Protein AF-A0A9N9JH73-F1 (afdb_monomer_lite)

pLDDT: mean 72.78, std 16.23, range [42.53, 97.19]

Radius of gyration: 32.01 Å; chains: 1; bounding box: 74×49×89 Å

Secondary structure (DSSP, 8-state):
-HHHHHHHHHHHHHHHHHHH-HHHHHHHHHHHHHHHH-HHHHHHHHHHHHHHHHHHHHHHHS-TTTTHHHHHHHHHHHHHHHHHHHHHHHHHHHHHHHHHHHHHHHHHHHHHHHHHHHHHHTTTS---PPPTTTTTTTHHHH--TT-SS----THHHHHHHHHHHHHHHHHHHHHHHHHHHHHHHS-HHHHHHHHHHHHHHHHHHHHHHHHHHHHHHHHHHHHHHHTTTSS--

Sequence (233 aa):
MALAFFIALIVLLTEIMLWFGYSQIASMAYVVYLNIFQKEKLANQSKIRRSILTVRQELARTSPQDEFANWARLKRKLDKKMNELERTTASFGYLKTSFEIKFTTFLWVASNGVQIIVMFYYFSTPVFYLPPGWFSPITWIFSLPYAPSVTIVLQWCNVKVQMYSPIVVAWIKTMLQWCSANIRTHSPIIIARMKLQVQKIYAFILEVKKSSQSSAVSEQTKSSVVDTTSGAN

Organism: NCBI:txid1433469

Foldseek 3Di:
DVVVVVVVVLVVVLVVDVVCDLLNVLLVVVVVVCVPPVVVLVVVLVVLVVVLVVLVVVLVVDDCPPPVVVNVVSVVVNVVSVVVNVVSVVVVVVVSVVSSVVSSVVSVCVSVVVVVVVCVVCVPPQPDADDPDPQVPCQVVQDDPDDDHRRNPVVVSCCVVVVCVVVVVVVVVVVVVVVVVVVVVPDPPVVVVVVVVVVVVVVVVVVVVVVVVVVVVVVVVVVVVVVVVVPDD

Structure (mmCIF, N/CA/C/O backbone):
data_AF-A0A9N9JH73-F1
#
_entry.id   AF-A0A9N9JH73-F1
#
loop_
_atom_site.group_PDB
_atom_site.id
_atom_site.type_symbol
_atom_site.label_atom_id
_atom_site.label_alt_id
_atom_site.label_comp_id
_atom_site.label_asym_id
_atom_site.label_entity_id
_atom_site.label_seq_id
_atom_site.pdbx_PDB_ins_code
_atom_site.Cartn_x
_atom_site.Cartn_y
_atom_site.Cartn_z
_atom_site.occupancy
_atom_site.B_iso_or_equiv
_atom_site.auth_seq_id
_atom_site.auth_comp_id
_atom_site.auth_asym_id
_atom_site.auth_atom_id
_atom_site.pdbx_PDB_model_num
ATOM 1 N N . MET A 1 1 ? 15.624 -13.774 -37.671 1.00 61.09 1 MET A N 1
ATOM 2 C CA . MET A 1 1 ? 14.214 -13.333 -37.554 1.00 61.09 1 MET A CA 1
ATOM 3 C C . MET A 1 1 ? 13.619 -13.587 -36.166 1.00 61.09 1 MET A C 1
ATOM 5 O O . MET A 1 1 ? 13.157 -12.630 -35.563 1.00 61.09 1 MET A O 1
ATOM 9 N N . ALA A 1 2 ? 13.697 -14.800 -35.598 1.00 75.69 2 ALA A N 1
ATOM 10 C CA . ALA A 1 2 ? 13.139 -15.099 -34.264 1.00 75.69 2 ALA A CA 1
ATOM 11 C C . ALA A 1 2 ? 13.740 -14.269 -33.101 1.00 75.69 2 ALA A C 1
ATOM 13 O O . ALA A 1 2 ? 13.009 -13.812 -32.228 1.00 75.69 2 ALA A O 1
ATOM 14 N N . LEU A 1 3 ? 15.054 -14.008 -33.121 1.00 71.94 3 LEU A N 1
ATOM 15 C CA . LEU A 1 3 ? 15.749 -13.241 -32.075 1.00 71.94 3 LEU A CA 1
ATOM 16 C C . LEU A 1 3 ? 15.297 -11.770 -32.020 1.00 71.94 3 LEU A C 1
ATOM 18 O O . LEU A 1 3 ? 15.037 -11.242 -30.943 1.00 71.94 3 LEU A O 1
ATOM 22 N N . ALA A 1 4 ? 15.136 -11.124 -33.178 1.00 71.88 4 ALA A N 1
ATOM 23 C CA . ALA A 1 4 ? 14.656 -9.743 -33.254 1.00 71.88 4 ALA A CA 1
ATOM 24 C C . ALA A 1 4 ? 13.207 -9.615 -32.756 1.00 71.88 4 ALA A C 1
ATOM 26 O O . ALA A 1 4 ? 12.892 -8.677 -32.030 1.00 71.88 4 ALA A O 1
ATOM 27 N N . PHE A 1 5 ? 12.348 -10.588 -33.082 1.00 77.56 5 PHE A N 1
ATOM 28 C CA . PHE A 1 5 ? 10.977 -10.638 -32.570 1.00 77.56 5 PHE A CA 1
ATOM 29 C C . PHE A 1 5 ? 10.943 -10.802 -31.045 1.00 77.56 5 PHE A C 1
ATOM 31 O O . PHE A 1 5 ? 10.180 -10.119 -30.372 1.00 77.56 5 PHE A O 1
ATOM 38 N N . PHE A 1 6 ? 11.812 -11.649 -30.486 1.00 76.12 6 PHE A N 1
ATOM 39 C CA . PHE A 1 6 ? 11.911 -11.854 -29.040 1.00 76.12 6 PHE A CA 1
ATOM 40 C C . PHE A 1 6 ? 12.362 -10.587 -28.297 1.00 76.12 6 PHE A C 1
ATOM 42 O O . PHE A 1 6 ? 11.756 -10.205 -27.297 1.00 76.12 6 PHE A O 1
ATOM 49 N N . ILE A 1 7 ? 13.373 -9.886 -28.820 1.00 75.12 7 ILE A N 1
ATOM 50 C CA . ILE A 1 7 ? 13.822 -8.601 -28.263 1.00 75.12 7 ILE A CA 1
ATOM 51 C C . ILE A 1 7 ? 12.713 -7.548 -28.381 1.00 75.12 7 ILE A C 1
ATOM 53 O O . ILE A 1 7 ? 12.437 -6.847 -27.410 1.00 75.12 7 ILE A O 1
ATOM 57 N N . ALA A 1 8 ? 12.038 -7.461 -29.530 1.00 71.75 8 ALA A N 1
ATOM 58 C CA . ALA A 1 8 ? 10.930 -6.531 -29.731 1.00 71.75 8 ALA A CA 1
ATOM 59 C C . ALA A 1 8 ? 9.763 -6.802 -28.766 1.00 71.75 8 ALA A C 1
ATOM 61 O O . ALA A 1 8 ? 9.217 -5.861 -28.196 1.00 71.75 8 ALA A O 1
ATOM 62 N N . LEU A 1 9 ? 9.424 -8.073 -28.523 1.00 79.12 9 LEU A N 1
ATOM 63 C CA . LEU A 1 9 ? 8.393 -8.484 -27.567 1.00 79.12 9 LEU A CA 1
ATOM 64 C C . LEU A 1 9 ? 8.750 -8.054 -26.136 1.00 79.12 9 LEU A C 1
ATOM 66 O O . LEU A 1 9 ? 7.913 -7.493 -25.431 1.00 79.12 9 LEU A O 1
ATOM 70 N N . ILE A 1 10 ? 9.999 -8.278 -25.719 1.00 74.69 10 ILE A N 1
ATOM 71 C CA . ILE A 1 10 ? 10.498 -7.867 -24.402 1.00 74.69 10 ILE A CA 1
ATOM 72 C C . ILE A 1 10 ? 10.444 -6.345 -24.246 1.00 74.69 10 ILE A C 1
ATOM 74 O O . ILE A 1 10 ? 9.946 -5.846 -23.237 1.00 74.69 10 ILE A O 1
ATOM 78 N N . VAL A 1 11 ? 10.922 -5.599 -25.245 1.00 77.56 11 VAL A N 1
ATOM 79 C CA . VAL A 1 11 ? 10.906 -4.131 -25.212 1.00 77.56 11 VAL A CA 1
ATOM 80 C C . VAL A 1 11 ? 9.469 -3.618 -25.141 1.00 77.56 11 VAL A C 1
ATOM 82 O O . VAL A 1 11 ? 9.169 -2.775 -24.297 1.00 77.56 11 VAL A O 1
ATOM 85 N N . LEU A 1 12 ? 8.560 -4.184 -25.934 1.00 76.06 12 LEU A N 1
ATOM 86 C CA . LEU A 1 12 ? 7.139 -3.842 -25.924 1.00 76.06 12 LEU A CA 1
ATOM 87 C C . LEU A 1 12 ? 6.497 -4.105 -24.551 1.00 76.06 12 LEU A C 1
ATOM 89 O O . LEU A 1 12 ? 5.789 -3.242 -24.037 1.00 76.06 12 LEU A O 1
ATOM 93 N N . LEU A 1 13 ? 6.802 -5.236 -23.908 1.00 75.69 13 LEU A N 1
ATOM 94 C CA . LEU A 1 13 ? 6.349 -5.540 -22.543 1.00 75.69 13 LEU A CA 1
ATOM 95 C C . LEU A 1 13 ? 6.859 -4.513 -21.520 1.00 75.69 13 LEU A C 1
ATOM 97 O O . LEU A 1 13 ? 6.096 -4.073 -20.658 1.00 75.69 13 LEU A O 1
ATOM 101 N N . THR A 1 14 ? 8.125 -4.095 -21.621 1.00 74.12 14 THR A N 1
ATOM 102 C CA . THR A 1 14 ? 8.679 -3.076 -20.712 1.00 74.12 14 THR A CA 1
ATOM 103 C C . THR A 1 14 ? 8.063 -1.692 -20.928 1.00 74.12 14 THR A C 1
ATOM 105 O O . THR A 1 14 ? 7.760 -1.013 -19.949 1.00 74.12 14 THR A O 1
ATOM 108 N N . GLU A 1 15 ? 7.807 -1.285 -22.177 1.00 76.94 15 GLU A N 1
ATOM 109 C CA . GLU A 1 15 ? 7.150 -0.008 -22.500 1.00 76.94 15 GLU A CA 1
ATOM 110 C C . GLU A 1 15 ? 5.690 0.021 -22.031 1.00 76.94 15 GLU A C 1
ATOM 112 O O . GLU A 1 15 ? 5.239 1.032 -21.496 1.00 76.94 15 GLU A O 1
ATOM 117 N N . ILE A 1 16 ? 4.965 -1.099 -22.137 1.00 74.19 16 ILE A N 1
ATOM 118 C CA . ILE A 1 16 ? 3.603 -1.213 -21.591 1.00 74.19 16 ILE A CA 1
ATOM 119 C C . ILE A 1 16 ? 3.609 -1.019 -20.067 1.00 74.19 16 ILE A C 1
ATOM 121 O O . ILE A 1 16 ? 2.765 -0.295 -19.538 1.00 74.19 16 ILE A O 1
ATOM 125 N N . MET A 1 17 ? 4.573 -1.614 -19.356 1.00 74.56 17 MET A N 1
ATOM 126 C CA . MET A 1 17 ? 4.711 -1.444 -17.901 1.00 74.56 17 MET A CA 1
ATOM 127 C C . MET A 1 17 ? 5.037 0.005 -17.509 1.00 74.56 17 MET A C 1
ATOM 129 O O . MET A 1 17 ? 4.510 0.512 -16.517 1.00 74.56 17 MET A O 1
ATOM 133 N N . LEU A 1 18 ? 5.875 0.683 -18.298 1.00 71.88 18 LEU A N 1
ATOM 134 C CA . LEU A 1 18 ? 6.213 2.098 -18.116 1.00 71.88 18 LEU A CA 1
ATOM 135 C C . LEU A 1 18 ? 5.007 3.014 -18.372 1.00 71.88 18 LEU A C 1
ATOM 137 O O . LEU A 1 18 ? 4.798 3.959 -17.614 1.00 71.88 18 LEU A O 1
ATOM 141 N N . TRP A 1 19 ? 4.196 2.714 -19.391 1.00 72.94 19 TRP A N 1
ATOM 142 C CA . TRP A 1 19 ? 3.003 3.489 -19.742 1.00 72.94 19 TRP A CA 1
ATOM 143 C C . TRP A 1 19 ? 1.913 3.420 -18.666 1.00 72.94 19 TRP A C 1
ATOM 145 O O . TRP A 1 19 ? 1.289 4.429 -18.345 1.00 72.94 19 TRP A O 1
ATOM 155 N N . PHE A 1 20 ? 1.712 2.244 -18.067 1.00 71.69 20 PHE A N 1
ATOM 156 C CA . PHE A 1 20 ? 0.681 2.030 -17.046 1.00 71.69 20 PHE A CA 1
ATOM 157 C C . PHE A 1 20 ? 1.049 2.617 -15.667 1.00 71.69 20 PHE A C 1
ATOM 159 O O . PHE A 1 20 ? 0.165 2.913 -14.862 1.00 71.69 20 PHE A O 1
ATOM 166 N N . GLY A 1 21 ? 2.346 2.807 -15.398 1.00 74.56 21 GLY A N 1
ATOM 167 C CA . GLY A 1 21 ? 2.873 3.398 -14.167 1.00 74.56 21 GLY A CA 1
ATOM 168 C C . GLY A 1 21 ? 2.841 2.446 -12.965 1.00 74.56 21 GLY A C 1
ATOM 169 O O . GLY A 1 21 ? 1.779 2.053 -12.486 1.00 74.56 21 GLY A O 1
ATOM 170 N N . TYR A 1 22 ? 4.015 2.125 -12.408 1.00 74.31 22 TYR A N 1
ATOM 171 C CA . TYR A 1 22 ? 4.202 1.083 -11.381 1.00 74.31 22 TYR A CA 1
ATOM 172 C C . TYR A 1 22 ? 3.226 1.144 -10.190 1.00 74.31 22 TYR A C 1
ATOM 174 O O . TYR A 1 22 ? 2.761 0.108 -9.715 1.00 74.31 22 TYR A O 1
ATOM 182 N N . SER A 1 23 ? 2.869 2.350 -9.742 1.00 74.31 23 SER A N 1
ATOM 183 C CA . SER A 1 23 ? 1.950 2.564 -8.618 1.00 74.31 23 SER A CA 1
ATOM 184 C C . SER A 1 23 ? 0.533 2.040 -8.891 1.00 74.31 23 SER A C 1
ATOM 186 O O . SER A 1 23 ? -0.087 1.464 -7.995 1.00 74.31 23 SER A O 1
ATOM 188 N N . GLN A 1 24 ? 0.031 2.163 -10.125 1.00 79.31 24 GLN A N 1
ATOM 189 C CA . GLN A 1 24 ? -1.325 1.723 -10.457 1.00 79.31 24 GLN A CA 1
ATOM 190 C C . GLN A 1 24 ? -1.415 0.198 -10.504 1.00 79.31 24 GLN A C 1
ATOM 192 O O . GLN A 1 24 ? -2.304 -0.371 -9.867 1.00 79.31 24 GLN A O 1
ATOM 197 N N . ILE A 1 25 ? -0.443 -0.475 -11.140 1.00 81.81 25 ILE A N 1
ATOM 198 C CA . ILE A 1 25 ? -0.381 -1.946 -11.138 1.00 81.81 25 ILE A CA 1
ATOM 199 C C . ILE A 1 25 ? -0.246 -2.473 -9.705 1.00 81.81 25 ILE A C 1
ATOM 201 O O . ILE A 1 25 ? -0.933 -3.423 -9.338 1.00 81.81 25 ILE A O 1
ATOM 205 N N . ALA A 1 26 ? 0.587 -1.845 -8.871 1.00 82.81 26 ALA A N 1
ATOM 206 C CA . ALA A 1 26 ? 0.769 -2.261 -7.483 1.00 82.81 26 ALA A CA 1
ATOM 207 C C . ALA A 1 26 ? -0.529 -2.159 -6.665 1.00 82.81 26 ALA A C 1
ATOM 209 O O . ALA A 1 26 ? -0.867 -3.079 -5.914 1.00 82.81 26 ALA A O 1
ATOM 210 N N . SER A 1 27 ? -1.297 -1.082 -6.858 1.00 82.19 27 SER A N 1
ATOM 211 C CA . SER A 1 27 ? -2.574 -0.884 -6.169 1.00 82.19 27 SER A CA 1
ATOM 212 C C . SER A 1 27 ? -3.639 -1.909 -6.590 1.00 82.19 27 SER A C 1
ATOM 214 O O . SER A 1 27 ? -4.359 -2.437 -5.739 1.00 82.19 27 SER A O 1
ATOM 216 N N . MET A 1 28 ? -3.697 -2.261 -7.880 1.00 84.75 28 MET A N 1
ATOM 217 C CA . MET A 1 28 ? -4.603 -3.289 -8.404 1.00 84.75 28 MET A CA 1
ATOM 218 C C . MET A 1 28 ? -4.185 -4.690 -7.950 1.00 84.75 28 MET A C 1
ATOM 220 O O . MET A 1 28 ? -5.020 -5.475 -7.496 1.00 84.75 28 MET A O 1
ATOM 224 N N . ALA A 1 29 ? -2.885 -4.988 -7.995 1.00 84.81 29 ALA A N 1
ATOM 225 C CA . ALA A 1 29 ? -2.325 -6.244 -7.508 1.00 84.81 29 ALA A CA 1
ATOM 226 C C . ALA A 1 29 ? -2.615 -6.447 -6.016 1.00 84.81 29 ALA A C 1
ATOM 228 O O . ALA A 1 29 ? -2.924 -7.561 -5.596 1.00 84.81 29 ALA A O 1
ATOM 229 N N . TYR A 1 30 ? -2.604 -5.375 -5.219 1.00 86.69 30 TYR A N 1
ATOM 230 C CA . TYR A 1 30 ? -2.971 -5.441 -3.808 1.00 86.69 30 TYR A CA 1
ATOM 231 C C . TYR A 1 30 ? -4.439 -5.838 -3.596 1.00 86.69 30 TYR A C 1
ATOM 233 O O . TYR A 1 30 ? -4.738 -6.644 -2.715 1.00 86.69 30 TYR A O 1
ATOM 241 N N . VAL A 1 31 ? -5.366 -5.330 -4.417 1.00 85.06 31 VAL A N 1
ATOM 242 C CA . VAL A 1 31 ? -6.786 -5.725 -4.353 1.00 85.06 31 VAL A CA 1
ATOM 243 C C . VAL A 1 31 ? -6.945 -7.211 -4.668 1.00 85.06 31 VAL A C 1
ATOM 245 O O . VAL A 1 31 ? -7.671 -7.915 -3.965 1.00 85.06 31 VAL A O 1
ATOM 248 N N . VAL A 1 32 ? -6.240 -7.713 -5.681 1.00 85.50 32 VAL A N 1
ATOM 249 C CA . VAL A 1 32 ? -6.241 -9.144 -6.021 1.00 85.50 32 VAL A CA 1
ATOM 250 C C . VAL A 1 32 ? -5.633 -9.972 -4.884 1.00 85.50 32 VAL A C 1
ATOM 252 O O . VAL A 1 32 ? -6.227 -10.960 -4.455 1.00 85.50 32 VAL A O 1
ATOM 255 N N . TYR A 1 33 ? -4.508 -9.529 -4.318 1.00 87.56 33 TYR A N 1
ATOM 256 C CA . TYR A 1 33 ? -3.852 -10.177 -3.182 1.00 87.56 33 TYR A CA 1
ATOM 257 C C . TYR A 1 33 ? -4.769 -10.273 -1.955 1.00 87.56 33 TYR A C 1
ATOM 259 O O . TYR A 1 33 ? -4.900 -11.344 -1.357 1.00 87.56 33 TYR A O 1
ATOM 267 N N . LEU A 1 34 ? -5.462 -9.184 -1.604 1.00 85.00 34 LEU A N 1
ATOM 268 C CA . LEU A 1 34 ? -6.421 -9.175 -0.500 1.00 85.00 34 LEU A CA 1
ATOM 269 C C . LEU A 1 34 ? -7.581 -10.140 -0.739 1.00 85.00 34 LEU A C 1
ATOM 271 O O . LEU A 1 34 ? -7.982 -10.856 0.181 1.00 85.00 34 LEU A O 1
ATOM 275 N N . ASN A 1 35 ? -8.096 -10.174 -1.969 1.00 81.62 35 ASN A N 1
ATOM 276 C CA . ASN A 1 35 ? -9.188 -11.062 -2.339 1.00 81.62 35 ASN A CA 1
ATOM 277 C C . ASN A 1 35 ? -8.783 -12.532 -2.318 1.00 81.62 35 ASN A C 1
ATOM 279 O O . ASN A 1 35 ? -9.635 -13.358 -2.039 1.00 81.62 35 ASN A O 1
ATOM 283 N N . ILE A 1 36 ? -7.530 -12.888 -2.592 1.00 83.50 36 ILE A N 1
ATOM 284 C CA . ILE A 1 36 ? -7.107 -14.294 -2.604 1.00 83.50 36 ILE A CA 1
ATOM 285 C C . ILE A 1 36 ? -6.697 -14.750 -1.201 1.00 83.50 36 ILE A C 1
ATOM 287 O O . ILE A 1 36 ? -7.200 -15.759 -0.714 1.00 83.50 36 ILE A O 1
ATOM 291 N N . PHE A 1 37 ? -5.830 -13.990 -0.527 1.00 80.81 37 PHE A N 1
ATOM 292 C CA . PHE A 1 37 ? -5.148 -14.454 0.685 1.00 80.81 37 PHE A CA 1
ATOM 293 C C . PHE A 1 37 ? -5.721 -13.901 1.992 1.00 80.81 37 PHE A C 1
ATOM 295 O O . PHE A 1 37 ? -5.555 -14.522 3.036 1.00 80.81 37 PHE A O 1
ATOM 302 N N . GLN A 1 38 ? -6.372 -12.733 1.982 1.00 83.44 38 GLN A N 1
ATOM 303 C CA . GLN A 1 38 ? -6.764 -12.020 3.211 1.00 83.44 38 GLN A CA 1
ATOM 304 C C . GLN A 1 38 ? -8.287 -11.872 3.365 1.00 83.44 38 GLN A C 1
ATOM 306 O O . GLN A 1 38 ? -8.760 -10.987 4.085 1.00 83.44 38 GLN A O 1
ATOM 311 N N . LYS A 1 39 ? -9.066 -12.775 2.745 1.00 83.19 39 LYS A N 1
ATOM 312 C CA . LYS A 1 39 ? -10.540 -12.801 2.840 1.00 83.19 39 LYS A CA 1
ATOM 313 C C . LYS A 1 39 ? -11.035 -12.777 4.287 1.00 83.19 39 LYS A C 1
ATOM 315 O O . LYS A 1 39 ? -11.997 -12.080 4.599 1.00 83.19 39 LYS A O 1
ATOM 320 N N . GLU A 1 40 ? -10.361 -13.503 5.176 1.00 83.19 40 GLU A N 1
ATOM 321 C CA . GLU A 1 40 ? -10.737 -13.595 6.588 1.00 83.19 40 GLU A CA 1
ATOM 322 C C . GLU A 1 40 ? -10.634 -12.238 7.303 1.00 83.19 40 GLU A C 1
ATOM 324 O O . GLU A 1 40 ? -11.563 -11.827 8.000 1.00 83.19 40 GLU A O 1
ATOM 329 N N . LYS A 1 41 ? -9.555 -11.479 7.069 1.00 82.19 41 LYS A N 1
ATOM 330 C CA . LYS A 1 41 ? -9.383 -10.156 7.684 1.00 82.19 41 LYS A CA 1
ATOM 331 C C . LYS A 1 41 ? -10.406 -9.143 7.166 1.00 82.19 41 LYS A C 1
ATOM 333 O O . LYS A 1 41 ? -10.918 -8.347 7.954 1.00 82.19 41 LYS A O 1
ATOM 338 N N . LEU A 1 42 ? -10.755 -9.197 5.875 1.00 84.19 42 LEU A N 1
ATOM 339 C CA . LEU A 1 42 ? -11.844 -8.388 5.306 1.00 84.19 42 LEU A CA 1
ATOM 340 C C . LEU A 1 42 ? -13.198 -8.761 5.929 1.00 84.19 42 LEU A C 1
ATOM 342 O O . LEU A 1 42 ? -13.977 -7.883 6.313 1.00 84.19 42 LEU A O 1
ATOM 346 N N . ALA A 1 43 ? -13.465 -10.060 6.092 1.00 87.38 43 ALA A N 1
ATOM 347 C CA . ALA A 1 43 ? -14.672 -10.537 6.755 1.00 87.38 43 ALA A CA 1
ATOM 348 C C . ALA A 1 43 ? -14.734 -10.040 8.207 1.00 87.38 43 ALA A C 1
ATOM 350 O O . ALA A 1 43 ? -15.769 -9.526 8.630 1.00 87.38 43 ALA A O 1
ATOM 351 N N . ASN A 1 44 ? -13.627 -10.096 8.948 1.00 88.00 44 ASN A N 1
ATOM 352 C CA . ASN A 1 44 ? -13.545 -9.612 10.325 1.00 88.00 44 ASN A CA 1
ATOM 353 C C . ASN A 1 44 ? -13.764 -8.090 10.419 1.00 88.00 44 ASN A C 1
ATOM 355 O O . ASN A 1 44 ? -14.539 -7.642 11.264 1.00 88.00 44 ASN A O 1
ATOM 359 N N . GLN A 1 45 ? -13.219 -7.294 9.491 1.00 89.25 45 GLN A N 1
ATOM 360 C CA . GLN A 1 45 ? -13.504 -5.855 9.414 1.00 89.25 45 GLN A CA 1
ATOM 361 C C . GLN A 1 45 ? -15.001 -5.579 9.183 1.00 89.25 45 GLN A C 1
ATOM 363 O O . GLN A 1 45 ? -15.587 -4.708 9.832 1.00 89.25 45 GLN A O 1
ATOM 368 N N . SER A 1 46 ? -15.644 -6.342 8.292 1.00 90.25 46 SER A N 1
ATOM 369 C CA . SER A 1 46 ? -17.085 -6.217 8.042 1.00 90.25 46 SER A CA 1
ATOM 370 C C . SER A 1 46 ? -17.924 -6.605 9.268 1.00 90.25 46 SER A C 1
ATOM 372 O O . SER A 1 46 ? -18.893 -5.916 9.590 1.00 90.25 46 SER A O 1
ATOM 374 N N . LYS A 1 47 ? -17.516 -7.646 10.012 1.00 94.25 47 LYS A N 1
ATOM 375 C CA . LYS A 1 47 ? -18.152 -8.066 11.271 1.00 94.25 47 LYS A CA 1
ATOM 376 C C . LYS A 1 47 ? -18.043 -6.977 12.340 1.00 94.25 47 LYS A C 1
ATOM 378 O O . LYS A 1 47 ? -19.050 -6.650 12.963 1.00 94.25 47 LYS A O 1
ATOM 383 N N . ILE A 1 48 ? -16.866 -6.365 12.510 1.00 93.12 48 ILE A N 1
ATOM 384 C CA . ILE A 1 48 ? -16.658 -5.266 13.469 1.00 93.12 48 ILE A CA 1
ATOM 385 C C . ILE A 1 48 ? -17.556 -4.075 13.116 1.00 93.12 48 ILE A C 1
ATOM 387 O O . ILE A 1 48 ? -18.278 -3.582 13.983 1.00 93.12 48 ILE A O 1
ATOM 391 N N . ARG A 1 49 ? -17.608 -3.669 11.839 1.00 94.44 49 ARG A N 1
ATOM 392 C CA . ARG A 1 49 ? -18.498 -2.591 11.368 1.00 94.44 49 ARG A CA 1
ATOM 393 C C . ARG A 1 49 ? -19.973 -2.887 11.642 1.00 94.44 49 ARG A C 1
ATOM 395 O O . ARG A 1 49 ? -20.682 -2.011 12.126 1.00 94.44 49 ARG A O 1
ATOM 402 N N . ARG A 1 50 ? -20.429 -4.120 11.399 1.00 96.38 50 ARG A N 1
ATOM 403 C CA . ARG A 1 50 ? -21.801 -4.537 11.741 1.00 96.38 50 ARG A CA 1
ATOM 404 C C . ARG A 1 50 ? -22.050 -4.449 13.245 1.00 96.38 50 ARG A C 1
ATOM 406 O O . ARG A 1 50 ? -23.038 -3.851 13.645 1.00 96.38 50 ARG A O 1
ATOM 413 N N . SER A 1 51 ? -21.128 -4.948 14.070 1.00 94.31 51 SER A N 1
ATOM 414 C CA . SER A 1 51 ? -21.260 -4.890 15.535 1.00 94.31 51 SER A CA 1
ATOM 415 C C . SER A 1 51 ? -21.285 -3.460 16.092 1.00 94.31 51 SER A C 1
ATOM 417 O O . SER A 1 51 ? -21.940 -3.183 17.089 1.00 94.31 51 SER A O 1
ATOM 419 N N . ILE A 1 52 ? -20.601 -2.525 15.432 1.00 96.81 52 ILE A N 1
ATOM 420 C CA . ILE A 1 52 ? -20.657 -1.099 15.760 1.00 96.81 52 ILE A CA 1
ATOM 421 C C . ILE A 1 52 ? -22.052 -0.535 15.489 1.00 96.81 52 ILE A C 1
ATOM 423 O O . ILE A 1 52 ? -22.586 0.203 16.316 1.00 96.81 52 ILE A O 1
ATOM 427 N N . LEU A 1 53 ? -22.634 -0.866 14.333 1.00 96.94 53 LEU A N 1
ATOM 428 C CA . LEU A 1 53 ? -23.966 -0.396 13.957 1.00 96.94 53 LEU A CA 1
ATOM 429 C C . LEU A 1 53 ? -25.028 -0.943 14.912 1.00 96.94 53 LEU A C 1
ATOM 431 O O . LEU A 1 53 ? -25.875 -0.173 15.354 1.00 96.94 53 LEU A O 1
ATOM 435 N N . THR A 1 54 ? -24.937 -2.220 15.298 1.00 97.00 54 THR A N 1
ATOM 436 C CA . THR A 1 54 ? -25.872 -2.813 16.267 1.00 97.00 54 THR A CA 1
ATOM 437 C C . THR A 1 54 ? -25.759 -2.143 17.636 1.00 97.00 54 THR A C 1
ATOM 439 O O . THR A 1 54 ? -26.767 -1.714 18.184 1.00 97.00 54 THR A O 1
ATOM 442 N N . VAL A 1 55 ? -24.542 -1.943 18.163 1.00 96.62 55 VAL A N 1
ATOM 443 C CA . VAL A 1 55 ? -24.350 -1.278 19.468 1.00 96.62 55 VAL A CA 1
ATOM 444 C C . VAL A 1 55 ? -24.792 0.190 19.427 1.00 96.62 55 VAL A C 1
ATOM 446 O O . VAL A 1 55 ? -25.351 0.684 20.402 1.00 96.62 55 VAL A O 1
ATOM 449 N N . ARG A 1 56 ? -24.600 0.902 18.306 1.00 96.12 56 ARG A N 1
ATOM 450 C CA . ARG A 1 56 ? -25.137 2.266 18.144 1.00 96.12 56 ARG A CA 1
ATOM 451 C C . ARG A 1 56 ? -26.660 2.296 18.151 1.00 96.12 56 ARG A C 1
ATOM 453 O O . ARG A 1 56 ? -27.231 3.202 18.748 1.00 96.12 56 ARG A O 1
ATOM 460 N N . GLN A 1 57 ? -27.304 1.328 17.504 1.00 97.12 57 GLN A N 1
ATOM 461 C CA . GLN A 1 57 ? -28.761 1.208 17.509 1.00 97.12 57 GLN A CA 1
ATOM 462 C C . GLN A 1 57 ? -29.295 0.899 18.911 1.00 97.12 57 GLN A C 1
ATOM 464 O O . GLN A 1 57 ? -30.266 1.517 19.336 1.00 97.12 57 GLN A O 1
ATOM 469 N N . GLU A 1 58 ? -28.652 -0.007 19.650 1.00 94.38 58 GLU A N 1
ATOM 470 C CA . GLU A 1 58 ? -29.018 -0.312 21.040 1.00 94.38 58 GLU A CA 1
ATOM 471 C C . GLU A 1 58 ? -28.839 0.911 21.957 1.00 94.38 58 GLU A C 1
ATOM 473 O O . GLU A 1 58 ? -29.724 1.226 22.752 1.00 94.38 58 GLU A O 1
ATOM 478 N N . LEU A 1 59 ? -27.741 1.660 21.795 1.00 95.31 59 LEU A N 1
ATOM 479 C CA . LEU A 1 59 ? -27.487 2.878 22.568 1.00 95.31 59 LEU A CA 1
ATOM 480 C C . LEU A 1 59 ? -28.537 3.963 22.289 1.00 95.31 59 LEU A C 1
ATOM 482 O O . LEU A 1 59 ? -28.959 4.644 23.214 1.00 95.31 59 LEU A O 1
ATOM 486 N N . ALA A 1 60 ? -28.976 4.103 21.034 1.00 94.12 60 ALA A N 1
ATOM 487 C CA . ALA A 1 60 ? -30.009 5.064 20.646 1.00 94.12 60 ALA A CA 1
ATOM 488 C C . ALA A 1 60 ? -31.409 4.703 21.175 1.00 94.12 60 ALA A C 1
ATOM 490 O O . ALA A 1 60 ? -32.250 5.585 21.313 1.00 94.12 60 ALA A O 1
ATOM 491 N N . ARG A 1 61 ? -31.664 3.421 21.466 1.00 93.38 61 ARG A N 1
ATOM 492 C CA . ARG A 1 61 ? -32.920 2.948 22.072 1.00 93.38 61 ARG A CA 1
ATOM 493 C C . ARG A 1 61 ? -32.958 3.109 23.594 1.00 93.38 61 ARG A C 1
ATOM 495 O O . ARG A 1 61 ? -34.037 3.051 24.167 1.00 93.38 61 ARG A O 1
ATOM 502 N N . THR A 1 62 ? -31.805 3.281 24.240 1.00 92.44 62 THR A N 1
ATOM 503 C CA . THR A 1 62 ? -31.685 3.331 25.705 1.00 92.44 62 THR A CA 1
ATOM 504 C C . THR A 1 62 ? -31.782 4.778 26.203 1.00 92.44 62 THR A C 1
ATOM 506 O O . THR A 1 62 ? -30.999 5.622 25.762 1.00 92.44 62 THR A O 1
ATOM 509 N N . SER A 1 63 ? -32.690 5.069 27.147 1.00 90.44 63 SER A N 1
ATOM 510 C CA . SER A 1 63 ? -32.766 6.384 27.815 1.00 90.44 63 SER A CA 1
ATOM 511 C C . SER A 1 63 ? -31.505 6.619 28.665 1.00 90.44 63 SER A C 1
ATOM 513 O O . SER A 1 63 ? -31.219 5.817 29.557 1.00 90.44 63 SER A O 1
ATOM 515 N N . PRO A 1 64 ? -30.731 7.699 28.445 1.00 86.25 64 PRO A N 1
ATOM 516 C CA . PRO A 1 64 ? -29.520 7.971 29.225 1.00 86.25 64 PRO A CA 1
ATOM 517 C C . PRO A 1 64 ? -29.790 8.315 30.695 1.00 86.25 64 PRO A C 1
ATOM 519 O O . PRO A 1 64 ? -28.871 8.240 31.506 1.00 86.25 64 PRO A O 1
ATOM 522 N N . GLN A 1 65 ? -31.013 8.738 31.019 1.00 88.25 65 GLN A N 1
ATOM 523 C CA . GLN A 1 65 ? -31.392 9.230 32.344 1.00 88.25 65 GLN A CA 1
ATOM 524 C C . GLN A 1 65 ? -31.893 8.086 33.229 1.00 88.25 65 GLN A C 1
ATOM 526 O O . GLN A 1 65 ? -31.370 7.891 34.323 1.00 88.25 65 GLN A O 1
ATOM 531 N N . ASP A 1 66 ? -32.823 7.278 32.720 1.00 91.56 66 ASP A N 1
ATOM 532 C CA . ASP A 1 66 ? -33.445 6.194 33.494 1.00 91.56 66 ASP A CA 1
ATOM 533 C C . ASP A 1 66 ? -32.574 4.932 33.522 1.00 91.56 66 ASP A C 1
ATOM 535 O O . ASP A 1 66 ? -32.495 4.225 34.524 1.00 91.56 66 ASP A O 1
ATOM 539 N N . GLU A 1 67 ? -31.853 4.669 32.429 1.00 93.62 67 GLU A N 1
ATOM 540 C CA . GLU A 1 67 ? -31.021 3.478 32.258 1.00 93.62 67 GLU A CA 1
ATOM 541 C C . GLU A 1 67 ? -29.524 3.811 32.191 1.00 93.62 67 GLU A C 1
ATOM 543 O O . GLU A 1 67 ? -28.755 3.175 31.461 1.00 93.62 67 GLU A O 1
ATOM 548 N N . PHE A 1 68 ? -29.071 4.794 32.978 1.00 92.31 68 PHE A N 1
ATOM 549 C CA . PHE A 1 68 ? -27.688 5.285 32.939 1.00 92.31 68 PHE A CA 1
ATOM 550 C C . PHE A 1 68 ? -26.638 4.164 33.045 1.00 92.31 68 PHE A C 1
ATOM 552 O O . PHE A 1 68 ? -25.637 4.166 32.325 1.00 92.31 68 PHE A O 1
ATOM 559 N N . ALA A 1 69 ? -26.879 3.156 33.890 1.00 93.69 69 ALA A N 1
ATOM 560 C CA . ALA A 1 69 ? -25.971 2.020 34.049 1.00 93.69 69 ALA A CA 1
ATOM 561 C C . ALA A 1 69 ? -25.824 1.188 32.760 1.00 93.69 69 ALA A C 1
ATOM 563 O O . ALA A 1 69 ? -24.705 0.815 32.390 1.00 93.69 69 ALA A O 1
ATOM 564 N N . ASN A 1 70 ? -26.925 0.910 32.054 1.00 93.38 70 ASN A N 1
ATOM 565 C CA . ASN A 1 70 ? -26.893 0.202 30.773 1.00 93.38 70 ASN A CA 1
ATOM 566 C C . ASN A 1 70 ? -26.294 1.088 29.681 1.00 93.38 70 ASN A C 1
ATOM 568 O O . ASN A 1 70 ? -25.387 0.648 28.970 1.00 93.38 70 ASN A O 1
ATOM 572 N N . TRP A 1 71 ? -26.711 2.353 29.610 1.00 95.12 71 TRP A N 1
ATOM 573 C CA . TRP A 1 71 ? -26.175 3.335 28.670 1.00 95.12 71 TRP A CA 1
ATOM 574 C C . TRP A 1 71 ? -24.646 3.452 28.776 1.00 95.12 71 TRP A C 1
ATOM 576 O O . TRP A 1 71 ? -23.936 3.338 27.774 1.00 95.12 71 TRP A O 1
ATOM 586 N N . ALA A 1 72 ? -24.109 3.565 29.995 1.00 94.62 72 ALA A N 1
ATOM 587 C CA . ALA A 1 72 ? -22.671 3.655 30.239 1.00 94.62 72 ALA A CA 1
ATOM 588 C C . ALA A 1 72 ? -21.917 2.382 29.807 1.00 94.62 72 ALA A C 1
ATOM 590 O O . ALA A 1 72 ? -20.822 2.466 29.238 1.00 94.62 72 ALA A O 1
ATOM 591 N N . ARG A 1 73 ? -22.494 1.191 30.032 1.00 95.94 73 ARG A N 1
ATOM 592 C CA . ARG A 1 73 ? -21.917 -0.085 29.567 1.00 95.94 73 ARG A CA 1
ATOM 593 C C . ARG A 1 73 ? -21.883 -0.160 28.038 1.00 95.94 73 ARG A C 1
ATOM 595 O O . ARG A 1 73 ? -20.841 -0.508 27.476 1.00 95.94 73 ARG A O 1
ATOM 602 N N . LEU A 1 74 ? -22.981 0.191 27.363 1.00 96.88 74 LEU A N 1
ATOM 603 C CA . LEU A 1 74 ? -23.061 0.197 25.898 1.00 96.88 74 LEU A CA 1
ATOM 604 C C . LEU A 1 74 ? -22.100 1.213 25.282 1.00 96.88 74 LEU A C 1
ATOM 606 O O . LEU A 1 74 ? -21.421 0.898 24.304 1.00 96.88 74 LEU A O 1
ATOM 610 N N . LYS A 1 75 ? -21.980 2.402 25.879 1.00 95.25 75 LYS A N 1
ATOM 611 C CA . LYS A 1 75 ? -21.040 3.433 25.436 1.00 95.25 75 LYS A CA 1
ATOM 612 C C . LYS A 1 75 ? -19.591 2.935 25.478 1.00 95.25 75 LYS A C 1
ATOM 614 O O . LYS A 1 75 ? -18.916 2.968 24.455 1.00 95.25 75 LYS A O 1
ATOM 619 N N . ARG A 1 76 ? -19.142 2.348 26.597 1.00 96.94 76 ARG A N 1
ATOM 620 C CA . ARG A 1 76 ? -17.793 1.746 26.701 1.00 96.94 76 ARG A CA 1
ATOM 621 C C . ARG A 1 76 ? -17.571 0.628 25.678 1.00 96.94 76 ARG A C 1
ATOM 623 O O . ARG A 1 76 ? -16.476 0.493 25.131 1.00 96.94 76 ARG A O 1
ATOM 630 N N . LYS A 1 77 ? -18.602 -0.181 25.400 1.00 96.62 77 LYS A N 1
ATOM 631 C CA . LYS A 1 77 ? -18.558 -1.224 24.361 1.00 96.62 77 LYS A CA 1
ATOM 632 C C . LYS A 1 77 ? -18.394 -0.615 22.966 1.00 96.62 77 LYS A C 1
ATOM 634 O O . LYS A 1 77 ? -17.591 -1.127 22.187 1.00 96.62 77 LYS A O 1
ATOM 639 N N . LEU A 1 78 ? -19.108 0.472 22.666 1.00 97.06 78 LEU A N 1
ATOM 640 C CA . LEU A 1 78 ? -18.976 1.219 21.415 1.00 97.06 78 LEU A CA 1
ATOM 641 C C . LEU A 1 78 ? -17.563 1.787 21.259 1.00 97.06 78 LEU A C 1
ATOM 643 O O . LEU A 1 78 ? -16.941 1.567 20.223 1.00 97.06 78 LEU A O 1
ATOM 647 N N . ASP A 1 79 ? -17.042 2.443 22.294 1.00 96.44 79 ASP A N 1
ATOM 648 C CA . ASP A 1 79 ? -15.710 3.052 22.271 1.00 96.44 79 ASP A CA 1
ATOM 649 C C . ASP A 1 79 ? -14.617 1.980 22.091 1.00 96.44 79 ASP A C 1
ATOM 651 O O . ASP A 1 79 ? -13.714 2.127 21.266 1.00 96.44 79 ASP A O 1
ATOM 655 N N . LYS A 1 80 ? -14.749 0.820 22.756 1.00 97.19 80 LYS A N 1
ATOM 656 C CA . LYS A 1 80 ? -13.860 -0.337 22.545 1.00 97.19 80 LYS A CA 1
ATOM 657 C C . LYS A 1 80 ? -13.886 -0.825 21.094 1.00 97.19 80 LYS A C 1
ATOM 659 O O . LYS A 1 80 ? -12.835 -1.136 20.536 1.00 97.19 80 LYS A O 1
ATOM 664 N N . LYS A 1 81 ? -15.072 -0.896 20.482 1.00 96.19 81 LYS A N 1
ATOM 665 C CA . LYS A 1 81 ? -15.239 -1.348 19.093 1.00 96.19 81 LYS A CA 1
ATOM 666 C C . LYS A 1 81 ? -14.726 -0.330 18.072 1.00 96.19 81 LYS A C 1
ATOM 668 O O . LYS A 1 81 ? -14.163 -0.742 17.061 1.00 96.19 81 LYS A O 1
ATOM 673 N N . MET A 1 82 ? -14.856 0.969 18.343 1.00 96.19 82 MET A N 1
ATOM 674 C CA . MET A 1 82 ? -14.245 2.028 17.527 1.00 96.19 82 MET A CA 1
ATOM 675 C C . MET A 1 82 ? -12.721 1.928 17.534 1.00 96.19 82 MET A C 1
ATOM 677 O O . MET A 1 82 ? -12.112 1.848 16.470 1.00 96.19 82 MET A O 1
ATOM 681 N N . ASN A 1 83 ? -12.123 1.790 18.719 1.00 96.44 83 ASN A N 1
ATOM 682 C CA . ASN A 1 83 ? -10.677 1.606 18.859 1.00 96.44 83 ASN A CA 1
ATOM 683 C C . ASN A 1 83 ? -10.178 0.347 18.125 1.00 96.44 83 ASN A C 1
ATOM 685 O O . ASN A 1 83 ? -9.112 0.350 17.510 1.00 96.44 83 ASN A O 1
ATOM 689 N N . GLU A 1 84 ? -10.946 -0.745 18.160 1.00 94.69 84 GLU A N 1
ATOM 690 C CA . GLU A 1 84 ? -10.641 -1.975 17.415 1.00 94.69 84 GLU A CA 1
ATOM 691 C C . GLU A 1 84 ? -10.658 -1.749 15.887 1.00 94.69 84 GLU A C 1
ATOM 693 O O . GLU A 1 84 ? -9.784 -2.250 15.169 1.00 94.69 84 GLU A O 1
ATOM 698 N N . LEU A 1 85 ? -11.610 -0.954 15.382 1.00 95.19 85 LEU A N 1
ATOM 699 C CA . LEU A 1 85 ? -11.717 -0.604 13.964 1.00 95.19 85 LEU A CA 1
ATOM 700 C C . LEU A 1 85 ? -10.555 0.278 13.498 1.00 95.19 85 LEU A C 1
ATOM 702 O O . LEU A 1 85 ? -10.011 0.033 12.418 1.00 95.19 85 LEU A O 1
ATOM 706 N N . GLU A 1 86 ? -10.160 1.271 14.292 1.00 94.50 86 GLU A N 1
ATOM 707 C CA . GLU A 1 86 ? -9.033 2.157 13.980 1.00 94.50 86 GLU A CA 1
ATOM 708 C C . GLU A 1 86 ? -7.718 1.381 13.912 1.00 94.50 86 GLU A C 1
ATOM 710 O O . GLU A 1 86 ? -7.005 1.469 12.912 1.00 94.50 86 GLU A O 1
ATOM 715 N N . ARG A 1 87 ? -7.445 0.522 14.903 1.00 93.88 87 ARG A N 1
ATOM 716 C CA . ARG A 1 87 ? -6.263 -0.360 14.905 1.00 93.88 87 ARG A CA 1
ATOM 717 C C . ARG A 1 87 ? -6.218 -1.260 13.675 1.00 93.88 87 ARG A C 1
ATOM 719 O O . ARG A 1 87 ? -5.186 -1.373 13.013 1.00 93.88 87 ARG A O 1
ATOM 726 N N . THR A 1 88 ? -7.351 -1.875 13.342 1.00 90.50 88 THR A N 1
ATOM 727 C CA . THR A 1 88 ? -7.465 -2.742 12.165 1.00 90.50 88 THR A CA 1
ATOM 728 C C . THR A 1 88 ? -7.223 -1.947 10.882 1.00 90.50 88 THR A C 1
ATOM 730 O O . THR A 1 88 ? -6.475 -2.385 10.011 1.00 90.50 88 THR A O 1
ATOM 733 N N . THR A 1 89 ? -7.795 -0.749 10.773 1.00 91.62 89 THR A N 1
ATOM 734 C CA . THR A 1 89 ? -7.638 0.123 9.600 1.00 91.62 89 THR A CA 1
ATOM 735 C C . THR A 1 89 ? -6.194 0.590 9.429 1.00 91.62 89 THR A C 1
ATOM 737 O O . THR A 1 89 ? -5.666 0.514 8.321 1.00 91.62 89 THR A O 1
ATOM 740 N N . ALA A 1 90 ? -5.525 0.977 10.518 1.00 92.69 90 ALA A N 1
ATOM 741 C CA . ALA A 1 90 ? -4.108 1.319 10.505 1.00 92.69 90 ALA A CA 1
ATOM 742 C C . ALA A 1 90 ? -3.265 0.135 10.004 1.00 92.69 90 ALA A C 1
ATOM 744 O O . ALA A 1 90 ? -2.478 0.293 9.073 1.00 92.69 90 ALA A O 1
ATOM 745 N N . SER A 1 91 ? -3.507 -1.074 10.529 1.00 89.75 91 SER A N 1
ATOM 746 C CA . SER A 1 91 ? -2.802 -2.293 10.102 1.00 89.75 91 SER A CA 1
ATOM 747 C C . SER A 1 91 ? -2.926 -2.564 8.595 1.00 89.75 91 SER A C 1
ATOM 749 O O . SER A 1 91 ? -1.936 -2.892 7.941 1.00 89.75 91 SER A O 1
ATOM 751 N N . PHE A 1 92 ? -4.113 -2.357 8.013 1.00 88.50 92 PHE A N 1
ATOM 752 C CA . PHE A 1 92 ? -4.325 -2.496 6.572 1.00 88.50 92 PHE A CA 1
ATOM 753 C C . PHE A 1 92 ? -3.604 -1.415 5.766 1.00 88.50 92 PHE A C 1
ATOM 755 O O . PHE A 1 92 ? -3.051 -1.728 4.713 1.00 88.50 92 PHE A O 1
ATOM 762 N N . GLY A 1 93 ? -3.566 -0.176 6.266 1.00 89.12 93 GLY A N 1
ATOM 763 C CA . GLY A 1 93 ? -2.799 0.910 5.657 1.00 89.12 93 GLY A CA 1
ATOM 764 C C . GLY A 1 93 ? -1.313 0.562 5.543 1.00 89.12 93 GLY A C 1
ATOM 765 O O . GLY A 1 93 ? -0.748 0.635 4.455 1.00 89.12 93 GLY A O 1
ATOM 766 N N . TYR A 1 94 ? -0.701 0.078 6.629 1.00 89.56 94 TYR A N 1
ATOM 767 C CA . TYR A 1 94 ? 0.702 -0.354 6.618 1.00 89.56 94 TYR A CA 1
ATOM 768 C C . TYR A 1 94 ? 0.955 -1.528 5.666 1.00 89.56 94 TYR A C 1
ATOM 770 O O . TYR A 1 94 ? 1.948 -1.523 4.935 1.00 89.56 94 TYR A O 1
ATOM 778 N N . LEU A 1 95 ? 0.062 -2.524 5.643 1.00 88.44 95 LEU A N 1
ATOM 779 C CA . LEU A 1 95 ? 0.172 -3.672 4.738 1.00 88.44 95 LEU A CA 1
ATOM 780 C C . LEU A 1 95 ? 0.079 -3.254 3.267 1.00 88.44 95 LEU A C 1
ATOM 782 O O . LEU A 1 95 ? 0.859 -3.745 2.454 1.00 88.44 95 LEU A O 1
ATOM 786 N N . LYS A 1 96 ? -0.841 -2.342 2.933 1.00 88.94 96 LYS A N 1
ATOM 787 C CA . LYS A 1 96 ? -1.004 -1.800 1.579 1.00 88.94 96 LYS A CA 1
ATOM 788 C C . LYS A 1 96 ? 0.265 -1.093 1.119 1.00 88.94 96 LYS A C 1
ATOM 790 O O . LYS A 1 96 ? 0.829 -1.482 0.103 1.00 88.94 96 LYS A O 1
ATOM 795 N N . THR A 1 97 ? 0.754 -0.130 1.896 1.00 89.56 97 THR A N 1
ATOM 796 C CA . THR A 1 97 ? 1.953 0.639 1.538 1.00 89.56 97 THR A CA 1
ATOM 797 C C . THR A 1 97 ? 3.182 -0.260 1.433 1.00 89.56 97 THR A C 1
ATOM 799 O O . THR A 1 97 ? 3.953 -0.150 0.484 1.00 89.56 97 THR A O 1
ATOM 802 N N . SER A 1 98 ? 3.351 -1.200 2.369 1.00 89.94 98 SER A N 1
ATOM 803 C CA . SER A 1 98 ? 4.485 -2.128 2.342 1.00 89.94 98 SER A CA 1
ATOM 804 C C . SER A 1 98 ? 4.443 -3.026 1.107 1.00 89.94 98 SER A C 1
ATOM 806 O O . SER A 1 98 ? 5.461 -3.195 0.442 1.00 89.94 98 SER A O 1
ATOM 808 N N . PHE A 1 99 ? 3.273 -3.568 0.760 1.00 90.62 99 PHE A N 1
ATOM 809 C CA . PHE A 1 99 ? 3.103 -4.374 -0.447 1.00 90.62 99 PHE A CA 1
ATOM 810 C C . PHE A 1 99 ? 3.349 -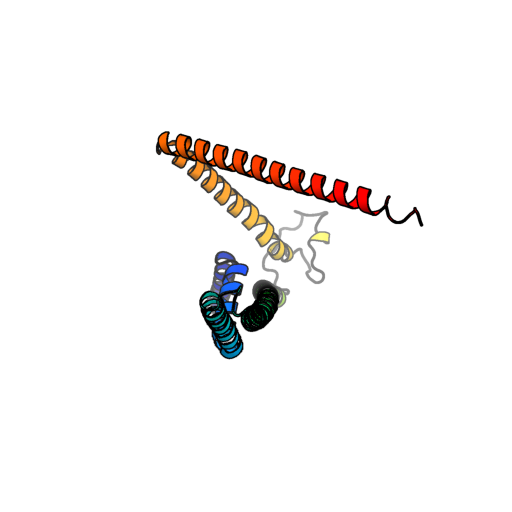3.553 -1.715 1.00 90.62 99 PHE A C 1
ATOM 812 O O . PHE A 1 99 ? 4.088 -3.998 -2.589 1.00 90.62 99 PHE A O 1
ATOM 819 N N . GLU A 1 100 ? 2.789 -2.346 -1.802 1.00 89.00 100 GLU A N 1
ATOM 820 C CA . GLU A 1 100 ? 2.949 -1.470 -2.963 1.00 89.00 100 GLU A CA 1
ATOM 821 C C . GLU A 1 100 ? 4.408 -1.102 -3.207 1.00 89.00 100 GLU A C 1
ATOM 823 O O . GLU A 1 100 ? 4.867 -1.175 -4.347 1.00 89.00 100 GLU A O 1
ATOM 828 N N . ILE A 1 101 ? 5.156 -0.782 -2.1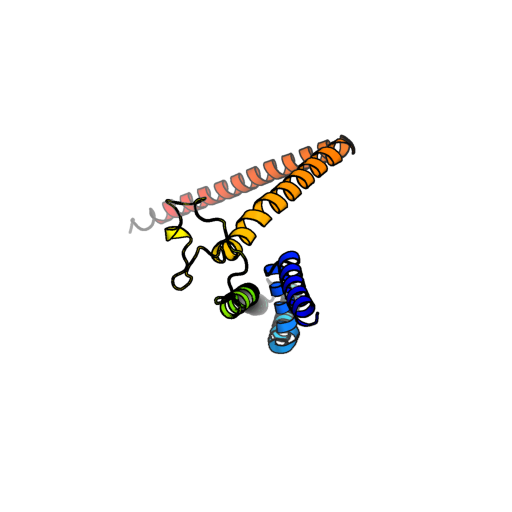47 1.00 89.38 101 ILE A N 1
ATOM 829 C CA . ILE A 1 101 ? 6.591 -0.507 -2.245 1.00 89.38 101 ILE A CA 1
ATOM 830 C C . ILE A 1 101 ? 7.328 -1.750 -2.745 1.00 89.38 101 ILE A C 1
ATOM 832 O O . ILE A 1 101 ? 8.051 -1.669 -3.732 1.00 89.38 101 ILE A O 1
ATOM 836 N N . LYS A 1 102 ? 7.125 -2.915 -2.115 1.00 90.81 102 LYS A N 1
ATOM 837 C CA . LYS A 1 102 ? 7.827 -4.152 -2.501 1.00 90.81 102 LYS A CA 1
ATOM 838 C C . LYS A 1 102 ? 7.522 -4.554 -3.942 1.00 90.81 102 LYS A C 1
ATOM 840 O O . LYS A 1 102 ? 8.437 -4.905 -4.680 1.00 90.81 102 LYS A O 1
ATOM 845 N N . PHE A 1 103 ? 6.260 -4.467 -4.350 1.00 89.69 103 PHE A N 1
ATOM 846 C CA . PHE A 1 103 ? 5.818 -4.827 -5.691 1.00 89.69 103 PHE A CA 1
ATOM 847 C C . PHE A 1 103 ? 6.306 -3.828 -6.746 1.00 89.69 103 PHE A C 1
ATOM 849 O O . PHE A 1 103 ? 6.773 -4.230 -7.808 1.00 89.69 103 PHE A O 1
ATOM 856 N N . THR A 1 104 ? 6.286 -2.530 -6.433 1.00 86.56 104 THR A N 1
ATOM 857 C CA . THR A 1 104 ? 6.845 -1.486 -7.304 1.00 86.56 104 THR A CA 1
ATOM 858 C C . THR A 1 104 ? 8.350 -1.660 -7.481 1.00 86.56 104 THR A C 1
ATOM 860 O O . THR A 1 104 ? 8.836 -1.634 -8.608 1.00 86.56 104 THR A O 1
ATOM 863 N N . THR A 1 105 ? 9.092 -1.901 -6.395 1.00 88.00 105 THR A N 1
ATOM 864 C CA . THR A 1 105 ? 10.528 -2.197 -6.468 1.00 88.00 105 THR A CA 1
ATOM 865 C C . THR A 1 105 ? 10.783 -3.457 -7.286 1.00 88.00 105 THR A C 1
ATOM 867 O O . THR A 1 105 ? 11.660 -3.447 -8.140 1.00 88.00 105 THR A O 1
ATOM 870 N N . PHE A 1 106 ? 10.005 -4.520 -7.077 1.00 89.62 106 PHE A N 1
ATOM 871 C CA . PHE A 1 106 ? 10.129 -5.752 -7.851 1.00 89.62 106 PHE A CA 1
ATOM 872 C C . PHE A 1 106 ? 9.922 -5.512 -9.351 1.00 89.62 106 PHE A C 1
ATOM 874 O O . PHE A 1 106 ? 10.754 -5.932 -10.147 1.00 89.62 106 PHE A O 1
ATOM 881 N N . LEU A 1 107 ? 8.869 -4.790 -9.743 1.00 85.25 107 LEU A N 1
ATOM 882 C CA . LEU A 1 107 ? 8.618 -4.455 -11.147 1.00 85.25 107 LEU A CA 1
ATOM 883 C C . LEU A 1 107 ? 9.717 -3.570 -11.741 1.00 85.25 107 LEU A C 1
ATOM 885 O O . LEU A 1 107 ? 10.125 -3.782 -12.882 1.00 85.25 107 LEU A O 1
ATOM 889 N N . TRP A 1 108 ? 10.217 -2.602 -10.975 1.00 83.00 108 TRP A N 1
ATOM 890 C CA . TRP A 1 108 ? 11.330 -1.761 -11.401 1.00 83.00 108 TRP A CA 1
ATOM 891 C C . TRP A 1 108 ? 12.603 -2.591 -11.612 1.00 83.00 108 TRP A C 1
ATOM 893 O O . TRP A 1 108 ? 13.239 -2.471 -12.660 1.00 83.00 108 TRP A O 1
ATOM 903 N N . VAL A 1 109 ? 12.946 -3.481 -10.673 1.00 87.25 109 VAL A N 1
ATOM 904 C CA . VAL A 1 109 ? 14.094 -4.393 -10.800 1.00 87.25 109 VAL A CA 1
ATOM 905 C C . VAL A 1 109 ? 13.898 -5.352 -11.967 1.00 87.25 109 VAL A C 1
ATOM 907 O O . VAL A 1 109 ? 14.840 -5.572 -12.709 1.00 87.25 109 VAL A O 1
ATOM 910 N N . ALA A 1 110 ? 12.701 -5.897 -12.176 1.00 84.75 110 ALA A N 1
ATOM 911 C CA . ALA A 1 110 ? 12.432 -6.790 -13.298 1.00 84.75 110 ALA A CA 1
ATOM 912 C C . ALA A 1 110 ? 12.600 -6.065 -14.644 1.00 84.75 110 ALA A C 1
ATOM 914 O O . ALA A 1 110 ? 13.274 -6.569 -15.539 1.00 84.75 110 ALA A O 1
ATOM 915 N N . SER A 1 111 ? 12.052 -4.853 -14.768 1.00 79.44 111 SER A N 1
ATOM 916 C CA . SER A 1 111 ? 12.130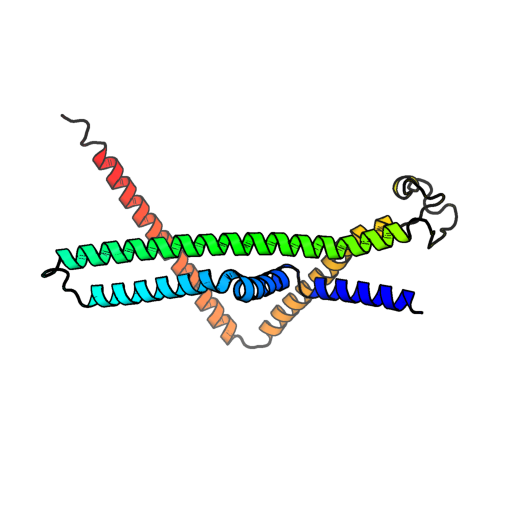 -4.047 -15.991 1.00 79.44 111 SER A CA 1
ATOM 917 C C . SER A 1 111 ? 13.571 -3.646 -16.335 1.00 79.44 111 SER A C 1
ATOM 919 O O . SER A 1 111 ? 14.026 -3.847 -17.462 1.00 79.44 111 SER A O 1
ATOM 921 N N . ASN A 1 112 ? 14.332 -3.149 -15.354 1.00 79.81 112 ASN A N 1
ATOM 922 C CA . ASN A 1 112 ? 15.735 -2.770 -15.558 1.00 79.81 112 ASN A CA 1
ATOM 923 C C . ASN A 1 112 ? 16.661 -3.993 -15.624 1.00 79.81 112 ASN A C 1
ATOM 925 O O . ASN A 1 112 ? 17.625 -4.008 -16.382 1.00 79.81 112 ASN A O 1
ATOM 929 N N . GLY A 1 113 ? 16.358 -5.044 -14.869 1.00 83.56 113 GLY A N 1
ATOM 930 C CA . GLY A 1 113 ? 17.132 -6.279 -14.814 1.00 83.56 113 GLY A CA 1
ATOM 931 C C . GLY A 1 113 ? 17.169 -6.986 -16.160 1.00 83.56 113 GLY A C 1
ATOM 932 O O . GLY A 1 113 ? 18.233 -7.420 -16.585 1.00 83.56 113 GLY A O 1
ATOM 933 N N . VAL A 1 114 ? 16.050 -7.020 -16.887 1.00 79.75 114 VAL A N 1
ATOM 934 C CA . VAL A 1 114 ? 16.026 -7.565 -18.252 1.00 79.75 114 VAL A CA 1
ATOM 935 C C . VAL A 1 114 ? 16.936 -6.766 -19.191 1.00 79.75 114 VAL A C 1
ATOM 937 O O . VAL A 1 114 ? 17.666 -7.362 -19.981 1.00 79.75 114 VAL A O 1
ATOM 940 N N . GLN A 1 115 ? 16.969 -5.435 -19.073 1.00 72.75 115 GLN A N 1
ATOM 941 C CA . GLN A 1 115 ? 17.883 -4.598 -19.862 1.00 72.75 115 GLN A CA 1
ATOM 942 C C . GLN A 1 115 ? 19.352 -4.869 -19.509 1.00 72.75 115 GLN A C 1
ATOM 944 O O . GLN A 1 115 ? 20.186 -4.979 -20.407 1.00 72.75 115 GLN A O 1
ATOM 949 N N . ILE A 1 116 ? 19.658 -5.043 -18.220 1.00 72.81 116 ILE A N 1
ATOM 950 C CA . ILE A 1 116 ? 21.003 -5.383 -17.736 1.00 72.81 116 ILE A CA 1
ATOM 951 C C . ILE A 1 116 ? 21.430 -6.768 -18.232 1.00 72.81 116 ILE A C 1
ATOM 953 O O . ILE A 1 116 ? 22.561 -6.922 -18.676 1.00 72.81 116 ILE A O 1
ATOM 957 N N . ILE A 1 117 ? 20.541 -7.765 -18.213 1.00 76.44 117 ILE A N 1
ATOM 958 C CA . ILE A 1 117 ? 20.834 -9.122 -18.698 1.00 76.44 117 ILE A CA 1
ATOM 959 C C . ILE A 1 117 ? 21.145 -9.104 -20.196 1.00 76.44 117 ILE A C 1
ATOM 961 O O . ILE A 1 117 ? 22.114 -9.725 -20.625 1.00 76.44 117 ILE A O 1
ATOM 965 N N . VAL A 1 118 ? 20.365 -8.366 -20.992 1.00 71.19 118 VAL A N 1
ATOM 966 C CA . VAL A 1 118 ? 20.636 -8.208 -22.429 1.00 71.19 118 VAL A CA 1
ATOM 967 C C . VAL A 1 118 ? 21.975 -7.500 -22.643 1.00 71.19 118 VAL A C 1
ATOM 969 O O . VAL A 1 118 ? 22.784 -7.974 -23.435 1.00 71.19 118 VAL A O 1
ATOM 972 N N . MET A 1 119 ? 22.258 -6.421 -21.906 1.00 65.31 119 MET A N 1
ATOM 973 C CA . MET A 1 119 ? 23.571 -5.767 -21.960 1.00 65.31 119 MET A CA 1
ATOM 974 C C . MET A 1 119 ? 24.712 -6.715 -21.617 1.00 65.31 119 MET A C 1
ATOM 976 O O . MET A 1 119 ? 25.716 -6.726 -22.317 1.00 65.31 119 MET A O 1
ATOM 980 N N . PHE A 1 120 ? 24.555 -7.500 -20.554 1.00 70.69 120 PHE A N 1
ATOM 981 C CA . PHE A 1 120 ? 25.560 -8.452 -20.107 1.00 70.69 120 PHE A CA 1
ATOM 982 C C . PHE A 1 120 ? 25.804 -9.535 -21.164 1.00 70.69 120 PHE A C 1
ATOM 984 O O . PHE A 1 120 ? 26.947 -9.890 -21.430 1.00 70.69 120 PHE A O 1
ATOM 991 N N . TYR A 1 121 ? 24.743 -10.007 -21.823 1.00 72.50 121 TYR A N 1
ATOM 992 C CA . TYR A 1 121 ? 24.840 -11.018 -22.873 1.00 72.50 121 TYR A CA 1
ATOM 993 C C . TYR A 1 121 ? 25.525 -10.496 -24.149 1.00 72.50 121 TYR A C 1
ATOM 995 O O . TYR A 1 121 ? 26.313 -11.214 -24.756 1.00 72.50 121 TYR A O 1
ATOM 1003 N N . TYR A 1 122 ? 25.278 -9.240 -24.540 1.00 64.19 122 TYR A N 1
ATOM 1004 C CA . TYR A 1 122 ? 25.899 -8.607 -25.717 1.00 64.19 122 TYR A CA 1
ATOM 1005 C C . TYR A 1 122 ? 27.167 -7.803 -25.396 1.00 64.19 122 TYR A C 1
ATOM 1007 O O . TYR A 1 122 ? 27.691 -7.098 -26.258 1.00 64.19 122 TYR A O 1
ATOM 1015 N N . PHE A 1 123 ? 27.690 -7.921 -24.174 1.00 61.03 123 PHE A N 1
ATOM 1016 C CA . PHE A 1 123 ? 28.827 -7.132 -23.702 1.00 61.03 123 PHE A CA 1
ATOM 1017 C C . PHE A 1 123 ? 30.115 -7.366 -24.513 1.00 61.03 123 PHE A C 1
ATOM 1019 O O . PHE A 1 123 ? 30.968 -6.486 -24.580 1.00 61.03 123 PHE A O 1
ATOM 1026 N N . SER A 1 124 ? 30.251 -8.527 -25.163 1.00 57.28 124 SER A N 1
ATOM 1027 C CA . SER A 1 124 ? 31.450 -8.911 -25.924 1.00 57.28 124 SER A CA 1
ATOM 1028 C C . SER A 1 124 ? 31.380 -8.621 -27.426 1.00 57.28 124 SER A C 1
ATOM 1030 O O . SER A 1 124 ? 32.354 -8.883 -28.130 1.00 57.28 124 SER A O 1
ATOM 1032 N N . THR A 1 125 ? 30.264 -8.105 -27.949 1.00 58.47 125 THR A N 1
ATOM 1033 C CA . THR A 1 125 ? 30.115 -7.850 -29.389 1.00 58.47 125 THR A CA 1
ATOM 1034 C C . THR A 1 125 ? 30.062 -6.344 -29.659 1.00 58.47 125 THR A C 1
ATOM 1036 O O . THR A 1 125 ? 29.066 -5.703 -29.319 1.00 58.47 125 THR A O 1
ATOM 1039 N N . PRO A 1 126 ? 31.101 -5.744 -30.269 1.00 55.94 126 PRO A N 1
ATOM 1040 C CA . PRO A 1 126 ? 31.078 -4.332 -30.635 1.00 55.94 126 PRO A CA 1
ATOM 1041 C C . PRO A 1 126 ? 30.060 -4.112 -31.762 1.00 55.94 126 PRO A C 1
ATOM 1043 O O . PRO A 1 126 ? 30.273 -4.502 -32.906 1.00 55.94 126 PRO A O 1
ATOM 1046 N N . VAL A 1 127 ? 28.923 -3.497 -31.428 1.00 54.91 127 VAL A N 1
ATOM 1047 C CA . VAL A 1 127 ? 27.836 -3.226 -32.388 1.00 54.91 127 VAL A CA 1
ATOM 1048 C C . VAL A 1 127 ? 28.171 -2.041 -33.309 1.00 54.91 127 VAL A C 1
ATOM 1050 O O . VAL A 1 127 ? 27.580 -1.907 -34.378 1.00 54.91 127 VAL A O 1
ATOM 1053 N N . PHE A 1 128 ? 29.127 -1.181 -32.931 1.00 53.16 128 PHE A N 1
ATOM 1054 C CA . PHE A 1 128 ? 29.481 0.007 -33.708 1.00 53.16 128 PHE A CA 1
ATOM 1055 C C . PHE A 1 128 ? 30.971 0.352 -33.594 1.00 53.16 128 PHE A C 1
ATOM 1057 O O . PHE A 1 128 ? 31.486 0.542 -32.493 1.00 53.16 128 PHE A O 1
ATOM 1064 N N . TYR A 1 129 ? 31.648 0.468 -34.738 1.00 56.22 129 TYR A N 1
ATOM 1065 C CA . TYR A 1 129 ? 33.036 0.921 -34.828 1.00 56.22 129 TYR A CA 1
ATOM 1066 C C . TYR A 1 129 ? 33.058 2.408 -35.193 1.00 56.22 129 TYR A C 1
ATOM 1068 O O . TYR A 1 129 ? 32.552 2.793 -36.246 1.00 56.22 129 TYR A O 1
ATOM 1076 N N . LEU A 1 130 ? 33.632 3.251 -34.328 1.00 61.56 130 LEU A N 1
ATOM 1077 C CA . LEU A 1 130 ? 33.828 4.671 -34.631 1.00 61.56 130 LEU A CA 1
ATOM 1078 C C . LEU A 1 130 ? 35.151 4.892 -35.384 1.00 61.56 130 LEU A C 1
ATOM 1080 O O . LEU A 1 130 ? 36.149 4.248 -35.047 1.00 61.56 130 LEU A O 1
ATOM 1084 N N . PRO A 1 131 ? 35.196 5.833 -36.349 1.00 62.72 131 PRO A N 1
ATOM 1085 C CA . PRO A 1 131 ? 36.434 6.232 -37.006 1.00 62.72 131 PRO A CA 1
ATOM 1086 C C . PRO A 1 131 ? 37.464 6.731 -35.979 1.00 62.72 131 PRO A C 1
ATOM 1088 O O . PRO A 1 131 ? 37.108 7.501 -35.076 1.00 62.72 131 PRO A O 1
ATOM 1091 N N . PRO A 1 132 ? 38.736 6.320 -36.093 1.00 64.25 132 PRO A N 1
ATOM 1092 C CA . PRO A 1 132 ? 39.775 6.733 -35.160 1.00 64.25 132 PRO A CA 1
ATOM 1093 C C . PRO A 1 132 ? 39.975 8.258 -35.215 1.00 64.25 132 PRO A C 1
ATOM 1095 O O . PRO A 1 132 ? 40.205 8.816 -36.283 1.00 64.25 132 PRO A O 1
ATOM 1098 N N . GLY A 1 133 ? 39.882 8.932 -34.060 1.00 65.81 133 GLY A N 1
ATOM 1099 C CA . GLY A 1 133 ? 40.257 10.348 -33.900 1.00 65.81 133 GLY A CA 1
ATOM 1100 C C . GLY A 1 133 ? 39.162 11.318 -33.435 1.00 65.81 133 GLY A C 1
ATOM 1101 O O . GLY A 1 133 ? 39.490 12.429 -33.031 1.00 65.81 133 GLY A O 1
ATOM 1102 N N . TRP A 1 134 ? 37.880 10.932 -33.411 1.00 65.12 134 TRP A N 1
ATOM 1103 C CA . TRP A 1 134 ? 36.796 11.893 -33.122 1.00 65.12 134 TRP A CA 1
ATOM 1104 C C . TRP A 1 134 ? 36.704 12.336 -31.641 1.00 65.12 134 TRP A C 1
ATOM 1106 O O . TRP A 1 134 ? 36.232 13.433 -31.359 1.00 65.12 134 TRP A O 1
ATOM 1116 N N . PHE A 1 135 ? 37.191 11.521 -30.690 1.00 62.62 135 PHE A N 1
ATOM 1117 C CA . PHE A 1 135 ? 37.001 11.722 -29.236 1.00 62.62 135 PHE A CA 1
ATOM 1118 C C . PHE A 1 135 ? 38.302 11.704 -28.405 1.00 62.62 135 PHE A C 1
ATOM 1120 O O . PHE A 1 135 ? 38.307 11.258 -27.258 1.00 62.62 135 PHE A O 1
ATOM 1127 N N . SER A 1 136 ? 39.416 12.180 -28.971 1.00 60.56 136 SER A N 1
ATOM 1128 C CA . SER A 1 136 ? 40.784 11.922 -28.480 1.00 60.56 136 SER A CA 1
ATOM 1129 C C . SER A 1 136 ? 41.151 12.285 -27.018 1.00 60.56 136 SER A C 1
ATOM 1131 O O . SER A 1 136 ? 42.175 11.772 -26.574 1.00 60.56 136 SER A O 1
ATOM 1133 N N . PRO A 1 137 ? 40.397 13.075 -26.228 1.00 68.19 137 PRO A N 1
ATOM 1134 C CA . PRO A 1 137 ? 40.668 13.187 -24.787 1.00 68.19 137 PRO A CA 1
ATOM 1135 C C . PRO A 1 137 ? 39.654 12.474 -23.874 1.00 68.19 137 PRO A C 1
ATOM 1137 O O . PRO A 1 137 ? 39.900 12.341 -22.681 1.00 68.19 137 PRO A O 1
ATOM 1140 N N . ILE A 1 138 ? 38.510 12.018 -24.395 1.00 62.28 138 ILE A N 1
ATOM 1141 C CA . ILE A 1 138 ? 37.370 11.547 -23.578 1.00 62.28 138 ILE A CA 1
ATOM 1142 C C . ILE A 1 138 ? 37.197 10.019 -23.696 1.00 62.28 138 ILE A C 1
ATOM 1144 O O . ILE A 1 138 ? 36.350 9.414 -23.045 1.00 62.28 138 ILE A O 1
ATOM 1148 N N . THR A 1 139 ? 38.046 9.352 -24.480 1.00 63.31 139 THR A N 1
ATOM 1149 C CA . THR A 1 139 ? 38.027 7.894 -24.673 1.00 63.31 139 THR A CA 1
ATOM 1150 C C . THR A 1 139 ? 38.103 7.099 -23.369 1.00 63.31 139 THR A C 1
ATOM 1152 O O . THR A 1 139 ? 37.485 6.044 -23.298 1.00 63.31 139 THR A O 1
ATOM 1155 N N . TRP A 1 140 ? 38.773 7.608 -22.327 1.00 61.44 140 TRP A N 1
ATOM 1156 C CA . TRP A 1 140 ? 38.897 6.928 -21.030 1.00 61.44 140 TRP A CA 1
ATOM 1157 C C . TRP A 1 140 ? 37.595 6.893 -20.212 1.00 61.44 140 TRP A C 1
ATOM 1159 O O . TRP A 1 140 ? 37.317 5.899 -19.549 1.00 61.44 140 TRP A O 1
ATOM 1169 N N . ILE A 1 141 ? 36.745 7.928 -20.296 1.00 60.59 141 ILE A N 1
ATOM 1170 C CA . ILE A 1 141 ? 35.443 7.925 -19.597 1.00 60.59 141 ILE A CA 1
ATOM 1171 C C . ILE A 1 141 ? 34.414 7.033 -20.316 1.00 60.59 141 ILE A C 1
ATOM 1173 O O . ILE A 1 141 ? 33.459 6.562 -19.703 1.00 60.59 141 ILE A O 1
ATOM 1177 N N . PHE A 1 142 ? 34.609 6.805 -21.621 1.00 54.94 142 PHE A N 1
ATOM 1178 C CA . PHE A 1 142 ? 33.753 5.960 -22.460 1.00 54.94 142 PHE A CA 1
ATOM 1179 C C . PHE A 1 142 ? 34.281 4.530 -22.631 1.00 54.94 142 PHE A C 1
ATOM 1181 O O . PHE A 1 142 ? 33.552 3.673 -23.134 1.00 54.94 142 PHE A O 1
ATOM 1188 N N . SER A 1 143 ? 35.524 4.244 -22.234 1.00 54.62 143 SER A N 1
ATOM 1189 C CA . SER A 1 143 ? 36.071 2.892 -22.273 1.00 54.62 143 SER A CA 1
ATOM 1190 C C . SER A 1 143 ? 35.523 2.079 -21.105 1.00 54.62 143 SER A C 1
ATOM 1192 O O . SER A 1 143 ? 35.885 2.291 -19.950 1.00 54.62 143 SER A O 1
ATOM 1194 N N . LEU A 1 144 ? 34.646 1.129 -21.420 1.00 53.91 144 LEU A N 1
ATOM 1195 C CA . LEU A 1 144 ? 34.286 0.038 -20.518 1.00 53.91 144 LEU A CA 1
ATOM 1196 C C . LEU A 1 144 ? 35.544 -0.760 -20.119 1.00 53.91 144 LEU A C 1
ATOM 1198 O O . LEU A 1 144 ? 36.457 -0.880 -20.939 1.00 53.91 144 LEU A O 1
ATOM 1202 N N . PRO A 1 145 ? 35.583 -1.380 -18.922 1.00 55.41 145 PRO A N 1
ATOM 1203 C CA . PRO A 1 145 ? 36.764 -2.080 -18.399 1.00 55.41 145 PRO A CA 1
ATOM 1204 C C . PRO A 1 145 ? 37.245 -3.291 -19.232 1.00 55.41 145 PRO A C 1
ATOM 1206 O O . PRO A 1 145 ? 38.238 -3.907 -18.858 1.00 55.41 145 PRO A O 1
ATOM 1209 N N . TYR A 1 146 ? 36.578 -3.655 -20.339 1.00 49.69 146 TYR A N 1
ATOM 1210 C CA . TYR A 1 146 ? 36.896 -4.857 -21.125 1.00 49.69 146 TYR A CA 1
ATOM 1211 C C . TYR A 1 146 ? 36.694 -4.737 -22.655 1.00 49.69 146 TYR A C 1
ATOM 1213 O O . TYR A 1 146 ? 36.508 -5.748 -23.326 1.00 49.69 146 TYR A O 1
ATOM 1221 N N . ALA A 1 147 ? 36.712 -3.535 -23.245 1.00 49.69 147 ALA A N 1
ATOM 1222 C CA . ALA A 1 147 ? 36.574 -3.374 -24.703 1.00 49.69 147 ALA A CA 1
ATOM 1223 C C . ALA A 1 147 ? 37.775 -2.628 -25.320 1.00 49.69 147 ALA A C 1
ATOM 1225 O O . ALA A 1 147 ? 38.044 -1.491 -24.923 1.00 49.69 147 ALA A O 1
ATOM 1226 N N . PRO A 1 148 ? 38.475 -3.201 -26.322 1.00 49.44 148 PRO A N 1
ATOM 1227 C CA . PRO A 1 148 ? 39.425 -2.456 -27.130 1.00 49.44 148 PRO A CA 1
ATOM 1228 C C . PRO A 1 148 ? 38.625 -1.677 -28.180 1.00 49.44 148 PRO A C 1
ATOM 1230 O O . PRO A 1 148 ? 38.159 -2.244 -29.165 1.00 49.44 148 PRO A O 1
ATOM 1233 N N . SER A 1 149 ? 38.496 -0.367 -27.970 1.00 48.62 149 SER A N 1
ATOM 1234 C CA . SER A 1 149 ? 37.744 0.622 -28.771 1.00 48.62 149 SER A CA 1
ATOM 1235 C C . SER A 1 149 ? 36.320 0.895 -28.264 1.00 48.62 149 SER A C 1
ATOM 1237 O O . SER A 1 149 ? 35.440 0.038 -28.264 1.00 48.62 149 SER A O 1
ATOM 1239 N N . VAL A 1 150 ? 36.139 2.143 -27.820 1.00 53.06 150 VAL A N 1
ATOM 1240 C CA . VAL A 1 150 ? 34.925 2.810 -27.319 1.00 53.06 150 VAL A CA 1
ATOM 1241 C C . VAL A 1 150 ? 33.607 2.258 -27.879 1.00 53.06 150 VAL A C 1
ATOM 1243 O O . VAL A 1 150 ? 33.096 2.718 -28.896 1.00 53.06 150 VAL A O 1
ATOM 1246 N N . THR A 1 151 ? 33.012 1.302 -27.166 1.00 48.09 151 THR A N 1
ATOM 1247 C CA . THR A 1 151 ? 31.630 0.874 -27.406 1.00 48.09 151 THR A CA 1
ATOM 1248 C C . THR A 1 151 ? 30.736 1.597 -26.404 1.00 48.09 151 THR A C 1
ATOM 1250 O O . THR A 1 151 ? 30.834 1.390 -25.194 1.00 48.09 151 THR A O 1
ATOM 1253 N N . ILE A 1 152 ? 29.869 2.477 -26.905 1.00 54.16 152 ILE A N 1
ATOM 1254 C CA . ILE A 1 152 ? 28.959 3.302 -26.103 1.00 54.16 152 ILE A CA 1
ATOM 1255 C C . ILE A 1 152 ? 27.784 2.434 -25.635 1.00 54.16 152 ILE A C 1
ATOM 1257 O O . ILE A 1 152 ? 26.664 2.562 -26.118 1.00 54.16 152 ILE A O 1
ATOM 1261 N N . VAL A 1 153 ? 28.027 1.512 -24.703 1.00 49.06 153 VAL A N 1
ATOM 1262 C CA . VAL A 1 153 ? 26.940 0.714 -24.113 1.00 49.06 153 VAL A CA 1
ATOM 1263 C C . VAL A 1 153 ? 26.395 1.394 -22.851 1.00 49.06 153 VAL A C 1
ATOM 1265 O O . VAL A 1 153 ? 25.213 1.294 -22.563 1.00 49.06 153 VAL A O 1
ATOM 1268 N N . LEU A 1 154 ? 27.168 2.237 -22.157 1.00 46.00 154 LEU A N 1
ATOM 1269 C CA . LEU A 1 154 ? 26.703 2.917 -20.933 1.00 46.00 154 LEU A CA 1
ATOM 1270 C C . LEU A 1 154 ? 25.667 4.038 -21.154 1.00 46.00 154 LEU A C 1
ATOM 1272 O O . LEU A 1 154 ? 24.958 4.409 -20.216 1.00 46.00 154 LEU A O 1
ATOM 1276 N N . GLN A 1 155 ? 25.516 4.558 -22.378 1.00 48.28 155 GLN A N 1
ATOM 1277 C CA . GLN A 1 155 ? 24.569 5.649 -22.644 1.00 48.28 155 GLN A CA 1
ATOM 1278 C C . GLN A 1 155 ? 23.103 5.178 -22.604 1.00 48.28 155 GLN A C 1
ATOM 1280 O O . GLN A 1 155 ? 22.210 5.981 -22.348 1.00 48.28 155 GLN A O 1
ATOM 1285 N N . TRP A 1 156 ? 22.812 3.887 -22.795 1.00 47.75 156 TRP A N 1
ATOM 1286 C CA . TRP A 1 156 ? 21.415 3.438 -22.855 1.00 47.75 156 TRP A CA 1
ATOM 1287 C C . TRP A 1 156 ? 20.717 3.423 -21.485 1.00 47.75 156 TRP A C 1
ATOM 1289 O O . TRP A 1 156 ? 19.517 3.686 -21.409 1.00 47.75 156 TRP A O 1
ATOM 1299 N N . CYS A 1 157 ? 21.463 3.201 -20.396 1.00 47.75 157 CYS A N 1
ATOM 1300 C CA . CYS A 1 157 ? 20.891 3.118 -19.048 1.00 47.75 157 CYS A CA 1
ATOM 1301 C C . CYS A 1 157 ? 20.497 4.497 -18.473 1.00 47.75 157 CYS A C 1
ATOM 1303 O O . CYS A 1 157 ? 19.572 4.583 -17.670 1.00 47.75 157 CYS A O 1
ATOM 1305 N N . ASN A 1 158 ? 21.138 5.588 -18.918 1.00 42.62 158 ASN A N 1
ATOM 1306 C CA . ASN A 1 158 ? 20.795 6.960 -18.505 1.00 42.62 158 ASN A CA 1
ATOM 1307 C C . ASN A 1 158 ? 19.825 7.669 -19.473 1.00 42.62 158 ASN A C 1
ATOM 1309 O O . ASN A 1 158 ? 19.044 8.528 -19.055 1.00 42.62 158 ASN A O 1
ATOM 1313 N N . VAL A 1 159 ? 19.806 7.290 -20.756 1.00 49.66 159 VAL A N 1
ATOM 1314 C CA . VAL A 1 159 ? 18.988 7.974 -21.778 1.00 49.66 159 VAL A CA 1
ATOM 1315 C C . VAL A 1 159 ? 17.489 7.762 -21.595 1.00 49.66 159 VAL A C 1
ATOM 1317 O O . VAL A 1 159 ? 16.717 8.679 -21.872 1.00 49.66 159 VAL A O 1
ATOM 1320 N N . LYS A 1 160 ? 17.038 6.631 -21.037 1.00 50.66 160 LYS A N 1
ATOM 1321 C CA . LYS A 1 160 ? 15.604 6.452 -20.747 1.00 50.66 160 LYS A CA 1
ATOM 1322 C C . LYS A 1 160 ? 15.084 7.429 -19.679 1.00 50.66 160 LYS A C 1
ATOM 1324 O O . LYS A 1 160 ? 13.933 7.836 -19.743 1.00 50.66 160 LYS A O 1
ATOM 1329 N N . VAL A 1 161 ? 15.916 7.892 -18.746 1.00 48.22 161 VAL A N 1
ATOM 1330 C CA . VAL A 1 161 ? 15.484 8.875 -17.731 1.00 48.22 161 VAL A CA 1
ATOM 1331 C C . VAL A 1 161 ? 15.563 10.311 -18.269 1.00 48.22 161 VAL A C 1
ATOM 1333 O O . VAL A 1 161 ? 14.667 11.116 -18.011 1.00 48.22 161 VAL A O 1
ATOM 1336 N N . GLN A 1 162 ? 16.575 10.628 -19.084 1.00 43.25 162 GLN A N 1
ATOM 1337 C CA . GLN A 1 162 ? 16.739 11.963 -19.674 1.00 43.25 162 GLN A CA 1
ATOM 1338 C C . GLN A 1 162 ? 15.832 12.252 -20.877 1.00 43.25 162 GLN A C 1
ATOM 1340 O O . GLN A 1 162 ? 15.544 13.417 -21.121 1.00 43.25 162 GLN A O 1
ATOM 1345 N N . MET A 1 163 ? 15.367 11.241 -21.617 1.00 45.22 163 MET A N 1
ATOM 1346 C CA . MET A 1 163 ? 14.563 11.444 -22.832 1.00 45.22 163 MET A CA 1
ATOM 1347 C C . MET A 1 163 ? 13.048 11.420 -22.569 1.00 45.22 163 MET A C 1
ATOM 1349 O O . MET A 1 163 ? 12.313 12.189 -23.185 1.00 45.22 163 MET A O 1
ATOM 1353 N N . TYR A 1 164 ? 12.563 10.630 -21.602 1.00 55.41 164 TYR A N 1
ATOM 1354 C CA . TYR A 1 164 ? 11.132 10.597 -21.257 1.00 55.41 164 TYR A CA 1
ATOM 1355 C C . TYR A 1 164 ? 10.697 11.821 -20.439 1.00 55.41 164 TYR A C 1
ATOM 1357 O O . TYR A 1 164 ? 9.602 12.330 -20.653 1.00 55.41 164 TYR A O 1
ATOM 1365 N N . SER A 1 165 ? 11.559 12.349 -19.563 1.00 56.38 165 SER A N 1
ATOM 1366 C CA . SER A 1 165 ? 11.291 13.569 -18.785 1.00 56.38 165 SER A CA 1
ATOM 1367 C C . SER A 1 165 ? 10.889 14.779 -19.656 1.00 56.38 165 SER A C 1
ATOM 1369 O O . SER A 1 165 ? 9.789 15.295 -19.464 1.00 56.38 165 SER A O 1
ATOM 1371 N N . PRO A 1 166 ? 11.672 15.221 -20.661 1.00 61.81 166 PRO A N 1
ATOM 1372 C CA . PRO A 1 166 ? 11.328 16.395 -21.460 1.00 61.81 166 PRO A CA 1
ATOM 1373 C C . PRO A 1 166 ? 10.135 16.157 -22.387 1.00 61.81 166 PRO A C 1
ATOM 1375 O O . PRO A 1 166 ? 9.343 17.074 -22.569 1.00 61.81 166 PRO A O 1
ATOM 1378 N N . ILE A 1 167 ? 9.959 14.947 -22.935 1.00 67.69 167 ILE A N 1
ATOM 1379 C CA . ILE A 1 167 ? 8.826 14.622 -23.818 1.00 67.69 167 ILE A CA 1
ATOM 1380 C C . ILE A 1 167 ? 7.520 14.604 -23.020 1.00 67.69 167 ILE A C 1
ATOM 1382 O O . ILE A 1 167 ? 6.544 15.232 -23.426 1.00 67.69 167 ILE A O 1
ATOM 1386 N N . VAL A 1 168 ? 7.506 13.955 -21.854 1.00 63.16 168 VAL A N 1
ATOM 1387 C CA . VAL A 1 168 ? 6.333 13.905 -20.971 1.00 63.16 168 VAL A CA 1
ATOM 1388 C C . VAL A 1 168 ? 6.036 15.288 -20.385 1.00 63.16 168 VAL A C 1
ATOM 1390 O O . VAL A 1 168 ? 4.884 15.710 -20.375 1.00 63.16 168 VAL A O 1
ATOM 1393 N N . VAL A 1 169 ? 7.055 16.050 -19.973 1.00 67.56 169 VAL A N 1
ATOM 1394 C CA . VAL A 1 169 ? 6.882 17.431 -19.486 1.00 67.56 169 VAL A CA 1
ATOM 1395 C C . VAL A 1 169 ? 6.397 18.367 -20.600 1.00 67.56 169 VAL A C 1
ATOM 1397 O O . VAL A 1 169 ? 5.551 19.223 -20.339 1.00 67.56 169 VAL A O 1
ATOM 1400 N N . ALA A 1 170 ? 6.866 18.208 -21.842 1.00 75.00 170 ALA A N 1
ATOM 1401 C CA . ALA A 1 170 ? 6.383 18.972 -22.994 1.00 75.00 170 ALA A CA 1
ATOM 1402 C C . ALA A 1 170 ? 4.928 18.625 -23.342 1.00 75.00 170 ALA A C 1
ATOM 1404 O O . ALA A 1 170 ? 4.129 19.531 -23.583 1.00 75.00 170 ALA A O 1
ATOM 1405 N N . TRP A 1 171 ? 4.554 17.344 -23.288 1.00 78.94 171 TRP A N 1
ATOM 1406 C CA . TRP A 1 171 ? 3.169 16.895 -23.446 1.00 78.94 171 TRP A CA 1
ATOM 1407 C C . TRP A 1 171 ? 2.256 17.430 -22.343 1.00 78.94 171 TRP A C 1
ATOM 1409 O O . TRP A 1 171 ? 1.182 17.942 -22.633 1.00 78.94 171 TRP A O 1
ATOM 1419 N N . ILE A 1 172 ? 2.687 17.399 -21.080 1.00 71.88 172 ILE A N 1
ATOM 1420 C CA . ILE A 1 172 ? 1.913 17.946 -19.956 1.00 71.88 172 ILE A CA 1
ATOM 1421 C C . ILE A 1 172 ? 1.756 19.462 -20.088 1.00 71.88 172 ILE A C 1
ATOM 1423 O O . ILE A 1 172 ? 0.660 19.972 -19.879 1.00 71.88 172 ILE A O 1
ATOM 1427 N N . LYS A 1 173 ? 2.812 20.195 -20.469 1.00 72.75 173 LYS A N 1
ATOM 1428 C CA . LYS A 1 173 ? 2.736 21.647 -20.698 1.00 72.75 173 LYS A CA 1
ATOM 1429 C C . LYS A 1 173 ? 1.806 21.994 -21.854 1.00 72.75 173 LYS A C 1
ATOM 1431 O O . LYS A 1 173 ? 0.991 22.895 -21.704 1.00 72.75 173 LYS A O 1
ATOM 1436 N N . THR A 1 174 ? 1.884 21.272 -22.969 1.00 76.31 174 THR A N 1
ATOM 1437 C CA . THR A 1 174 ? 0.995 21.485 -24.123 1.00 76.31 174 THR A CA 1
ATOM 1438 C C . THR A 1 174 ? -0.449 21.107 -23.804 1.00 76.31 174 THR A C 1
ATOM 1440 O O . THR A 1 174 ? -1.349 21.855 -24.170 1.00 76.31 174 THR A O 1
ATOM 1443 N N . MET A 1 175 ? -0.690 20.045 -23.029 1.00 69.56 175 MET A N 1
ATOM 1444 C CA . MET A 1 175 ? -2.021 19.702 -22.512 1.00 69.56 175 MET A CA 1
ATOM 1445 C C . MET A 1 175 ? -2.552 20.736 -21.519 1.00 69.56 175 MET A C 1
ATOM 1447 O O . MET A 1 175 ? -3.711 21.120 -21.624 1.00 69.56 175 MET A O 1
ATOM 1451 N N . LEU A 1 176 ? -1.735 21.243 -20.589 1.00 71.31 176 LEU A N 1
ATOM 1452 C CA . LEU A 1 176 ? -2.140 22.318 -19.674 1.00 71.31 176 LEU A CA 1
ATOM 1453 C C . LEU A 1 176 ? -2.431 23.614 -20.432 1.00 71.31 176 LEU A C 1
ATOM 1455 O O . LEU A 1 176 ? -3.394 24.307 -20.117 1.00 71.31 176 LEU A O 1
ATOM 1459 N N . GLN A 1 177 ? -1.614 23.936 -21.433 1.00 75.19 177 GLN A N 1
ATOM 1460 C CA . GLN A 1 177 ? -1.771 25.128 -22.254 1.00 75.19 177 GLN A CA 1
ATOM 1461 C C . GLN A 1 177 ? -3.019 25.016 -23.137 1.00 75.19 177 GLN A C 1
ATOM 1463 O O . GLN A 1 177 ? -3.807 25.958 -23.178 1.00 75.19 177 GLN A O 1
ATOM 1468 N N . TRP A 1 178 ? -3.271 23.848 -23.730 1.00 69.19 178 TRP A N 1
ATOM 1469 C CA . TRP A 1 178 ? -4.503 23.529 -24.452 1.00 69.19 178 TRP A CA 1
ATOM 1470 C C . TRP A 1 178 ? -5.724 23.553 -23.532 1.00 69.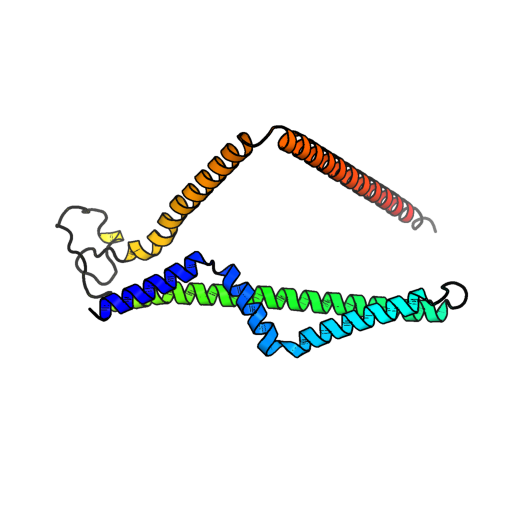19 178 TRP A C 1
ATOM 1472 O O . TRP A 1 178 ? -6.727 24.161 -23.876 1.00 69.19 178 TRP A O 1
ATOM 1482 N N . CYS A 1 179 ? -5.630 23.000 -22.323 1.00 57.12 179 CYS A N 1
ATOM 1483 C CA . CYS A 1 179 ? -6.701 23.038 -21.331 1.00 57.12 179 CYS A CA 1
ATOM 1484 C C . CYS A 1 179 ? -6.990 24.485 -20.900 1.00 57.12 179 CYS A C 1
ATOM 1486 O O . CYS A 1 179 ? -8.142 24.896 -20.876 1.00 57.12 179 CYS A O 1
ATOM 1488 N N . SER A 1 180 ? -5.957 25.309 -20.685 1.00 61.78 180 SER A N 1
ATOM 1489 C CA . SER A 1 180 ? -6.104 26.738 -20.368 1.00 61.78 180 SER A CA 1
ATOM 1490 C C . SER A 1 180 ? -6.669 27.572 -21.528 1.00 61.78 180 SER A C 1
ATOM 1492 O O . SER A 1 180 ? -7.366 28.562 -21.296 1.00 61.78 180 SER A O 1
ATOM 1494 N N . ALA A 1 181 ? -6.397 27.166 -22.773 1.00 64.19 181 ALA A N 1
ATOM 1495 C CA . ALA A 1 181 ? -6.896 27.804 -23.986 1.00 64.19 181 ALA A CA 1
ATOM 1496 C C . ALA A 1 181 ? -8.338 27.370 -24.304 1.00 64.19 181 ALA A C 1
ATOM 1498 O O . ALA A 1 181 ? -9.162 28.207 -24.661 1.00 64.19 181 ALA A O 1
ATOM 1499 N N . ASN A 1 182 ? -8.671 26.097 -24.084 1.00 48.84 182 ASN A N 1
ATOM 1500 C CA . ASN A 1 182 ? -9.994 25.516 -24.309 1.00 48.84 182 ASN A CA 1
ATOM 1501 C C . ASN A 1 182 ? -10.989 25.838 -23.172 1.00 48.84 182 ASN A C 1
ATOM 1503 O O . ASN A 1 182 ? -12.194 25.905 -23.390 1.00 48.84 182 ASN A O 1
ATOM 1507 N N . ILE A 1 183 ? -10.502 26.135 -21.959 1.00 49.62 183 ILE A N 1
ATOM 1508 C CA . ILE A 1 183 ? -11.306 26.762 -20.891 1.00 49.62 183 ILE A CA 1
ATOM 1509 C C . ILE A 1 183 ? -11.647 28.224 -21.217 1.00 49.62 183 ILE A C 1
ATOM 1511 O O . ILE A 1 183 ? -12.643 28.748 -20.721 1.00 49.62 183 ILE A O 1
ATOM 1515 N N . ARG A 1 184 ? -10.849 28.899 -22.055 1.00 50.81 184 ARG A N 1
ATOM 1516 C CA . ARG A 1 184 ? -11.076 30.304 -22.428 1.00 50.81 184 ARG A CA 1
ATOM 1517 C C . ARG A 1 184 ? -12.140 30.462 -23.520 1.00 50.81 184 ARG A C 1
ATOM 1519 O O . ARG A 1 184 ? -12.724 31.535 -23.631 1.00 50.81 184 ARG A O 1
ATOM 1526 N N . THR A 1 185 ? -12.421 29.410 -24.288 1.00 54.88 185 THR A N 1
ATOM 1527 C CA . THR A 1 185 ? -13.417 29.412 -25.371 1.00 54.88 185 THR A CA 1
ATOM 1528 C C . THR A 1 185 ? -14.828 29.034 -24.904 1.00 54.88 185 THR A C 1
ATOM 1530 O O . THR A 1 185 ? -15.795 29.469 -25.523 1.00 54.88 185 THR A O 1
ATOM 1533 N N . HIS A 1 186 ? -14.988 28.334 -23.770 1.00 50.56 186 HIS A N 1
ATOM 1534 C CA . HIS A 1 186 ? -16.303 27.966 -23.223 1.00 50.56 186 HIS A CA 1
ATOM 1535 C C . HIS A 1 186 ? -16.701 28.751 -21.955 1.00 50.56 186 HIS A C 1
ATOM 1537 O O . HIS A 1 186 ? -16.760 28.243 -20.838 1.00 50.56 186 HIS A O 1
ATOM 1543 N N . SER A 1 187 ? -17.139 29.986 -22.208 1.00 56.00 187 SER A N 1
ATOM 1544 C CA . SER A 1 187 ? -18.088 30.798 -21.427 1.00 56.00 187 SER A CA 1
ATOM 1545 C C . SER A 1 187 ? -17.610 31.496 -20.122 1.00 56.00 187 SER A C 1
ATOM 1547 O O . SER A 1 187 ? -17.142 30.859 -19.176 1.00 56.00 187 SER A O 1
ATOM 1549 N N . PRO A 1 188 ? -17.839 32.823 -19.986 1.00 59.12 188 PRO A N 1
ATOM 1550 C CA . PRO A 1 188 ? -17.502 33.609 -18.786 1.00 59.12 188 PRO A CA 1
ATOM 1551 C C . PRO A 1 188 ? -18.331 33.246 -17.535 1.00 59.12 188 PRO A C 1
ATOM 1553 O O . PRO A 1 188 ? -17.982 33.633 -16.418 1.00 59.12 188 PRO A O 1
ATOM 1556 N N . ILE A 1 189 ? -19.404 32.466 -17.697 1.00 57.00 189 ILE A N 1
ATOM 1557 C CA . ILE A 1 189 ? -20.338 32.075 -16.629 1.00 57.00 189 ILE A CA 1
ATOM 1558 C C . ILE A 1 189 ? -19.683 31.090 -15.645 1.00 57.00 189 ILE A C 1
ATOM 1560 O O . ILE A 1 189 ? -19.897 31.179 -14.432 1.00 57.00 189 ILE A O 1
ATOM 1564 N N . ILE A 1 190 ? -18.835 30.182 -16.142 1.00 51.91 190 ILE A N 1
ATOM 1565 C CA . ILE A 1 190 ? -18.165 29.166 -15.315 1.00 51.91 190 ILE A CA 1
ATOM 1566 C C . ILE A 1 190 ? -17.017 29.796 -14.516 1.00 51.91 190 ILE A C 1
ATOM 1568 O O . ILE A 1 190 ? -16.869 29.503 -13.331 1.00 51.91 190 ILE A O 1
ATOM 1572 N N . ILE A 1 191 ? -16.273 30.742 -15.105 1.00 54.19 191 ILE A N 1
ATOM 1573 C CA . ILE A 1 191 ? -15.203 31.489 -14.417 1.00 54.19 191 ILE A CA 1
ATOM 1574 C C . ILE A 1 191 ? -15.778 32.360 -13.290 1.00 54.19 191 ILE A C 1
ATOM 1576 O O . ILE A 1 191 ? -15.197 32.413 -12.204 1.00 54.19 191 ILE A O 1
ATOM 1580 N N . ALA A 1 192 ? -16.939 32.992 -13.499 1.00 59.06 192 ALA A N 1
ATOM 1581 C CA . ALA A 1 192 ? -17.620 33.760 -12.457 1.00 59.06 192 ALA A CA 1
ATOM 1582 C C . ALA A 1 192 ? -18.061 32.867 -11.282 1.00 59.06 192 ALA A C 1
ATOM 1584 O O . ALA A 1 192 ? -17.824 33.209 -10.122 1.00 59.06 192 ALA A O 1
ATOM 1585 N N . ARG A 1 193 ? -18.623 31.680 -11.562 1.00 54.41 193 ARG A N 1
ATOM 1586 C CA . ARG A 1 193 ? -18.988 30.720 -10.508 1.00 54.41 193 ARG A CA 1
ATOM 1587 C C . ARG A 1 193 ? -17.774 30.107 -9.810 1.00 54.41 193 ARG A C 1
ATOM 1589 O O . ARG A 1 193 ? -17.811 29.984 -8.590 1.00 54.41 193 ARG A O 1
ATOM 1596 N N . MET A 1 194 ? -16.691 29.791 -10.523 1.00 52.78 194 MET A N 1
ATOM 1597 C CA . MET A 1 194 ? -15.459 29.279 -9.906 1.00 52.78 194 MET A CA 1
ATOM 1598 C C . MET A 1 194 ? -14.789 30.326 -9.018 1.00 52.78 194 MET A C 1
ATOM 1600 O O . MET A 1 194 ? -14.436 30.007 -7.888 1.00 52.78 194 MET A O 1
ATOM 1604 N N . LYS A 1 195 ? -14.676 31.587 -9.460 1.00 62.12 195 LYS A N 1
ATOM 1605 C CA . LYS A 1 195 ? -14.123 32.663 -8.620 1.00 62.12 195 LYS A CA 1
ATOM 1606 C C . LYS A 1 195 ? -14.944 32.881 -7.347 1.00 62.12 195 LYS A C 1
ATOM 1608 O O . LYS A 1 195 ? -14.362 33.091 -6.287 1.00 62.12 195 LYS A O 1
ATOM 1613 N N . LEU A 1 196 ? -16.271 32.771 -7.426 1.00 64.00 196 LEU A N 1
ATOM 1614 C CA . LEU A 1 196 ? -17.164 32.932 -6.276 1.00 64.00 196 LEU A CA 1
ATOM 1615 C C . LEU A 1 196 ? -17.075 31.749 -5.295 1.00 64.00 196 LEU A C 1
ATOM 1617 O O . LEU A 1 196 ? -17.091 31.956 -4.084 1.00 64.00 196 LEU A O 1
ATOM 1621 N N . GLN A 1 197 ? -16.919 30.521 -5.797 1.00 57.91 197 GLN A N 1
ATOM 1622 C CA . GLN A 1 197 ? -16.695 29.337 -4.958 1.00 57.91 197 GLN A CA 1
ATOM 1623 C C . GLN A 1 197 ? -15.319 29.371 -4.284 1.00 57.91 197 GLN A C 1
ATOM 1625 O O . GLN A 1 197 ? -15.213 29.124 -3.087 1.00 57.91 197 GLN A O 1
ATOM 1630 N N . VAL A 1 198 ? -14.277 29.762 -5.018 1.00 70.25 198 VAL A N 1
ATOM 1631 C CA . VAL A 1 198 ? -12.916 29.893 -4.484 1.00 70.25 198 VAL A CA 1
ATOM 1632 C C . VAL A 1 198 ? -12.852 30.973 -3.398 1.00 70.25 198 VAL A C 1
ATOM 1634 O O . VAL A 1 198 ? -12.295 30.724 -2.333 1.00 70.25 198 VAL A O 1
ATOM 1637 N N . GLN A 1 199 ? -13.495 32.128 -3.597 1.00 72.00 199 GLN A N 1
ATOM 1638 C CA . GLN A 1 199 ? -13.590 33.178 -2.570 1.00 72.00 199 GLN A CA 1
ATOM 1639 C C . GLN A 1 199 ? -14.326 32.707 -1.306 1.00 72.00 199 GLN A C 1
ATOM 1641 O O . GLN A 1 199 ? -13.858 32.951 -0.195 1.00 72.00 199 GLN A O 1
ATOM 1646 N N . LYS A 1 200 ? -15.431 31.962 -1.454 1.00 70.69 200 LYS A N 1
ATOM 1647 C CA . LYS A 1 200 ? -16.146 31.368 -0.311 1.00 70.69 200 LYS A CA 1
ATOM 1648 C C . LYS A 1 200 ? -15.286 30.364 0.458 1.00 70.69 200 LYS A C 1
ATOM 1650 O O . LYS A 1 200 ? -15.313 30.362 1.684 1.00 70.69 200 LYS A O 1
ATOM 1655 N N . ILE A 1 201 ? -14.503 29.548 -0.248 1.00 68.31 201 ILE A N 1
ATOM 1656 C CA . ILE A 1 201 ? -13.601 28.564 0.364 1.00 68.31 201 ILE A CA 1
ATOM 1657 C C . ILE A 1 201 ? -12.463 29.264 1.119 1.00 68.31 201 ILE A C 1
ATOM 1659 O O . ILE A 1 201 ? -12.174 28.889 2.252 1.00 68.31 201 ILE A O 1
ATOM 1663 N N . TYR A 1 202 ? -11.858 30.315 0.556 1.00 70.62 202 TYR A N 1
ATOM 1664 C CA . TYR A 1 202 ? -10.819 31.079 1.257 1.00 70.62 202 TYR A CA 1
ATOM 1665 C C . TYR A 1 202 ? -11.348 31.794 2.507 1.00 70.62 202 TYR A C 1
ATOM 1667 O O . TYR A 1 202 ? -10.692 31.754 3.548 1.00 70.62 202 TYR A O 1
ATOM 1675 N N . ALA A 1 203 ? -12.544 32.386 2.439 1.00 76.19 203 ALA A N 1
ATOM 1676 C CA . ALA A 1 203 ? -13.191 32.995 3.601 1.00 76.19 203 ALA A CA 1
ATOM 1677 C C . ALA A 1 203 ? -13.504 31.956 4.695 1.00 76.19 203 ALA A C 1
ATOM 1679 O O . ALA A 1 203 ? -13.248 32.206 5.869 1.00 76.19 203 ALA A O 1
ATOM 1680 N N . PHE A 1 204 ? -13.969 30.761 4.315 1.00 78.75 204 PHE A N 1
ATOM 1681 C CA . PHE A 1 204 ? -14.236 29.666 5.251 1.00 78.75 204 PHE A CA 1
ATOM 1682 C C . PHE A 1 204 ? -12.963 29.154 5.936 1.00 78.75 204 PHE A C 1
ATOM 1684 O O . PHE A 1 204 ? -12.956 28.927 7.142 1.00 78.75 204 PHE A O 1
ATOM 1691 N N . ILE A 1 205 ? -11.861 29.019 5.193 1.00 70.38 205 ILE A N 1
ATOM 1692 C CA . ILE A 1 205 ? -10.569 28.604 5.757 1.00 70.38 205 ILE A CA 1
ATOM 1693 C C . ILE A 1 205 ? -10.047 29.647 6.758 1.00 70.38 205 ILE A C 1
ATOM 1695 O O . ILE A 1 205 ? -9.504 29.277 7.801 1.00 70.38 205 ILE A O 1
ATOM 1699 N N . LEU A 1 206 ? -10.231 30.940 6.479 1.00 72.94 206 LEU A N 1
ATOM 1700 C CA . LEU A 1 206 ? -9.866 32.010 7.410 1.00 72.94 206 LEU A CA 1
ATOM 1701 C C . LEU A 1 206 ? -10.740 32.011 8.670 1.00 72.94 206 LEU A C 1
ATOM 1703 O O . LEU A 1 206 ? -10.204 32.180 9.764 1.00 72.94 206 LEU A O 1
ATOM 1707 N N . GLU A 1 207 ? -12.042 31.757 8.535 1.00 77.88 207 GLU A N 1
ATOM 1708 C CA . GLU A 1 207 ? -12.963 31.646 9.671 1.00 77.88 207 GLU A CA 1
ATOM 1709 C C . GLU A 1 207 ? -12.590 30.456 10.566 1.00 77.88 207 GLU A C 1
ATOM 1711 O O . GLU A 1 207 ? -12.408 30.622 11.768 1.00 77.88 207 GLU A O 1
ATOM 1716 N N . VAL A 1 208 ? -12.340 29.279 9.977 1.00 68.62 208 VAL A N 1
ATOM 1717 C CA . VAL A 1 208 ? -11.912 28.073 10.710 1.00 68.62 208 VAL A CA 1
ATOM 1718 C C . VAL A 1 208 ? -10.575 28.295 11.423 1.00 68.62 208 VAL A C 1
ATOM 1720 O O . VAL A 1 208 ? -10.400 27.870 12.567 1.00 68.62 208 VAL A O 1
ATOM 1723 N N . LYS A 1 209 ? -9.633 29.006 10.792 1.00 73.44 209 LYS A N 1
ATOM 1724 C CA . LYS A 1 209 ? -8.352 29.352 11.421 1.00 73.44 209 LYS A CA 1
ATOM 1725 C C . LYS A 1 209 ? -8.540 30.312 12.600 1.00 73.44 209 LYS A C 1
ATOM 1727 O O . LYS A 1 209 ? -7.907 30.130 13.639 1.00 73.44 209 LYS A O 1
ATOM 1732 N N . LYS A 1 210 ? -9.447 31.282 12.470 1.00 73.44 210 LYS A N 1
ATOM 1733 C CA . LYS A 1 210 ? -9.807 32.224 13.536 1.00 73.44 210 LYS A CA 1
ATOM 1734 C C . LYS A 1 210 ? -10.501 31.519 14.707 1.00 73.44 210 LYS A C 1
ATOM 1736 O O . LYS A 1 210 ? -10.157 31.789 15.857 1.00 73.44 210 LYS A O 1
ATOM 1741 N N . SER A 1 211 ? -11.395 30.564 14.439 1.00 58.12 211 SER A N 1
ATOM 1742 C CA . SER A 1 211 ? -12.032 29.734 15.473 1.00 58.12 211 SER A CA 1
ATOM 1743 C C . SER A 1 211 ? -11.011 28.865 16.210 1.00 58.12 211 SER A C 1
ATOM 1745 O O . SER A 1 211 ? -11.032 28.797 17.436 1.00 58.12 211 SER A O 1
ATOM 1747 N N . SER A 1 212 ? -10.060 28.269 15.483 1.00 60.00 212 SER A N 1
ATOM 1748 C CA . SER A 1 212 ? -8.998 27.453 16.080 1.00 60.00 212 SER A CA 1
ATOM 1749 C C . SER A 1 212 ? -8.040 28.272 16.956 1.00 60.00 212 SER A C 1
ATOM 1751 O O . SER A 1 212 ? -7.597 27.776 17.990 1.00 60.00 212 SER A O 1
ATOM 1753 N N . GLN A 1 213 ? -7.737 29.524 16.589 1.00 53.00 213 GLN A N 1
ATOM 1754 C CA . GLN A 1 213 ? -6.950 30.430 17.437 1.00 53.00 213 GLN A CA 1
ATOM 1755 C C . GLN A 1 213 ? -7.730 30.904 18.668 1.00 53.00 213 GLN A C 1
ATOM 1757 O O . GLN A 1 213 ? -7.149 31.005 19.745 1.00 53.00 213 GLN A O 1
ATOM 1762 N N . SER A 1 214 ? -9.041 31.137 18.546 1.00 53.12 214 SER A N 1
ATOM 1763 C CA . SER A 1 214 ? -9.889 31.500 19.690 1.00 53.12 214 SER A CA 1
ATOM 1764 C C . SER A 1 214 ? -9.972 30.377 20.732 1.00 53.12 214 SER A C 1
ATOM 1766 O O . SER A 1 214 ? -9.982 30.661 21.928 1.00 53.12 214 SER A O 1
ATOM 1768 N N . SER A 1 215 ? -9.988 29.111 20.301 1.00 54.25 215 SER A N 1
ATOM 1769 C CA . SER A 1 215 ? -9.946 27.959 21.211 1.00 54.25 215 SER A CA 1
ATOM 1770 C C . SER A 1 215 ? -8.584 27.812 21.902 1.00 54.25 215 SER A C 1
ATOM 1772 O O . SER A 1 215 ? -8.552 27.604 23.113 1.00 54.25 215 SER A O 1
ATOM 1774 N N . ALA A 1 216 ? -7.470 28.028 21.190 1.00 56.34 216 ALA A N 1
ATOM 1775 C CA . ALA A 1 216 ? -6.121 27.937 21.764 1.00 56.34 216 ALA A CA 1
ATOM 1776 C C . ALA A 1 216 ? -5.834 29.016 22.831 1.00 56.34 216 ALA A C 1
ATOM 1778 O O . ALA A 1 216 ? -5.188 28.734 23.839 1.00 56.34 216 ALA A O 1
ATOM 1779 N N . VAL A 1 217 ? -6.358 30.236 22.655 1.00 55.25 217 VAL A N 1
ATOM 1780 C CA . VAL A 1 217 ? -6.214 31.320 23.648 1.00 55.25 217 VAL A CA 1
ATOM 1781 C C . VAL A 1 217 ? -6.999 31.011 24.931 1.00 55.25 217 VAL A C 1
ATOM 1783 O O . VAL A 1 217 ? -6.500 31.258 26.026 1.00 55.25 217 VAL A O 1
ATOM 1786 N N . SER A 1 218 ? -8.185 30.398 24.824 1.00 53.91 218 SER A N 1
ATOM 1787 C CA . SER A 1 218 ? -8.998 30.025 25.996 1.00 53.91 218 SER A CA 1
ATOM 1788 C C . SER A 1 218 ? -8.397 28.892 26.841 1.00 53.91 218 SER A C 1
ATOM 1790 O O . SER A 1 218 ? -8.649 28.807 28.045 1.00 53.91 218 SER A O 1
ATOM 1792 N N . GLU A 1 219 ? -7.574 28.039 26.229 1.00 55.59 219 GLU A N 1
ATOM 1793 C CA . GLU A 1 219 ? -6.927 26.904 26.891 1.00 55.59 219 GLU A CA 1
ATOM 1794 C C . GLU A 1 219 ? -5.658 27.340 27.650 1.00 55.59 219 GLU A C 1
ATOM 1796 O O . GLU A 1 219 ? -5.412 26.872 28.762 1.00 55.59 219 GLU A O 1
ATOM 1801 N N . GLN A 1 220 ? -4.928 28.342 27.140 1.00 52.38 220 GLN A N 1
ATOM 1802 C CA . GLN A 1 220 ? -3.791 28.944 27.850 1.00 52.38 220 GLN A CA 1
ATOM 1803 C C . GLN A 1 220 ? -4.215 29.750 29.088 1.00 52.38 220 GLN A C 1
ATOM 1805 O O . GLN A 1 220 ? -3.569 29.643 30.129 1.00 52.38 220 GLN A O 1
ATOM 1810 N N . THR A 1 221 ? -5.330 30.491 29.039 1.00 51.12 221 THR A N 1
ATOM 1811 C CA . THR A 1 221 ? -5.825 31.231 30.218 1.00 51.12 221 THR A CA 1
ATOM 1812 C C . THR A 1 221 ? -6.279 30.298 31.346 1.00 51.12 221 THR A C 1
ATOM 1814 O O . THR A 1 221 ? -6.121 30.634 32.517 1.00 51.12 221 THR A O 1
ATOM 1817 N N . LYS A 1 222 ? -6.788 29.099 31.028 1.00 51.69 222 LYS A N 1
ATOM 1818 C CA . LYS A 1 222 ? -7.150 28.097 32.045 1.00 51.69 222 LYS A CA 1
ATOM 1819 C C . LYS A 1 222 ? -5.932 27.465 32.719 1.00 51.69 222 LYS A C 1
ATOM 1821 O O . LYS A 1 222 ? -5.993 27.217 33.918 1.00 51.69 222 LYS A O 1
ATOM 1826 N N . SER A 1 223 ? -4.836 27.248 31.990 1.00 49.34 223 SER A N 1
ATOM 1827 C CA . SER A 1 223 ? -3.607 26.685 32.569 1.00 49.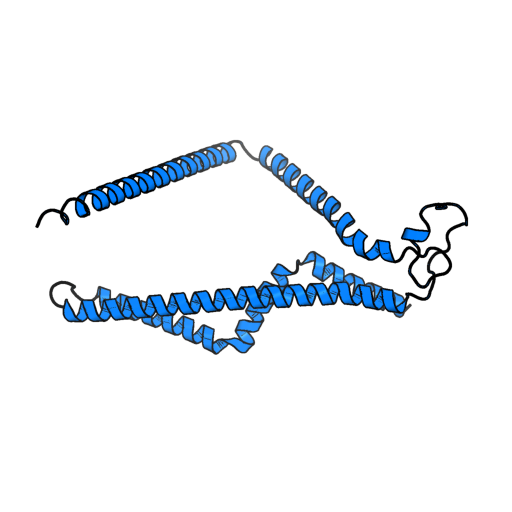34 223 SER A CA 1
ATOM 1828 C C . SER A 1 223 ? -2.933 27.657 33.544 1.00 49.34 223 SER A C 1
ATOM 1830 O O . SER A 1 223 ? -2.535 27.251 34.629 1.00 49.34 223 SER A O 1
ATOM 1832 N N . SER A 1 224 ? -2.886 28.957 33.228 1.00 48.00 224 SER A N 1
ATOM 1833 C CA . SER A 1 224 ? -2.255 29.960 34.105 1.00 48.00 224 SER A CA 1
ATOM 1834 C C . SER A 1 224 ? -3.024 30.246 35.410 1.00 48.00 224 SER A C 1
ATOM 1836 O O . SER A 1 224 ? -2.438 30.729 36.377 1.00 48.00 224 SER A O 1
ATOM 1838 N N . VAL A 1 225 ? -4.327 29.942 35.473 1.00 53.53 225 VAL A N 1
ATOM 1839 C CA . VAL A 1 225 ? -5.154 30.112 36.690 1.00 53.53 22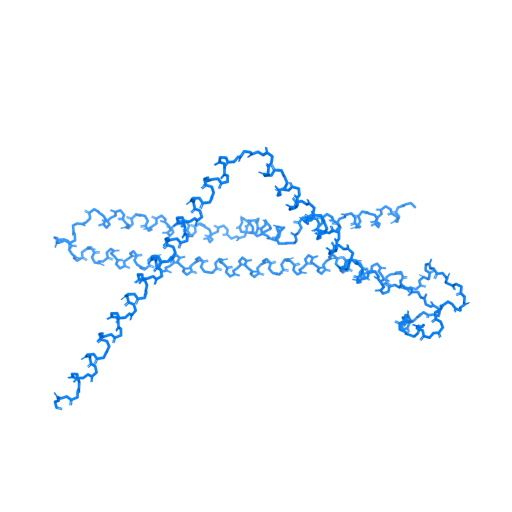5 VAL A CA 1
ATOM 1840 C C . VAL A 1 225 ? -5.042 28.908 37.643 1.00 53.53 225 VAL A C 1
ATOM 1842 O O . VAL A 1 225 ? -5.225 29.051 38.851 1.00 53.53 225 VAL A O 1
ATOM 1845 N N . VAL A 1 226 ? -4.685 27.724 37.137 1.00 53.72 226 VAL A N 1
ATOM 1846 C CA . VAL A 1 226 ? -4.487 26.523 37.970 1.00 53.72 226 VAL A CA 1
ATOM 1847 C C . VAL A 1 226 ? -3.129 26.553 38.686 1.00 53.72 226 VAL A C 1
ATOM 1849 O O . VAL A 1 226 ? -3.049 26.173 39.851 1.00 53.72 226 VAL A O 1
ATOM 1852 N N . ASP A 1 227 ? -2.089 27.118 38.070 1.00 50.50 227 ASP A N 1
ATOM 1853 C CA . ASP A 1 227 ? -0.756 27.194 38.693 1.00 50.50 227 ASP A CA 1
ATOM 1854 C C . ASP A 1 227 ? -0.657 28.235 39.827 1.00 50.50 227 ASP A C 1
ATOM 1856 O O . ASP A 1 227 ? 0.210 28.137 40.693 1.00 50.50 227 ASP A O 1
ATOM 1860 N N . THR A 1 228 ? -1.573 29.206 39.890 1.00 56.22 228 THR A N 1
ATOM 1861 C CA . THR A 1 228 ? -1.605 30.224 40.961 1.00 56.22 228 THR A CA 1
ATOM 1862 C C . THR A 1 228 ? -2.391 29.794 42.203 1.00 56.22 228 THR A C 1
ATOM 1864 O O . THR A 1 228 ? -2.235 30.401 43.258 1.00 56.22 228 THR A O 1
ATOM 1867 N N . THR A 1 229 ? -3.190 28.723 42.125 1.00 53.28 229 THR A N 1
ATOM 1868 C CA . THR A 1 229 ? -4.012 28.230 43.250 1.00 53.28 229 THR A CA 1
ATOM 1869 C C . THR A 1 229 ? -3.386 27.063 44.022 1.00 53.28 229 THR A C 1
ATOM 1871 O O . THR A 1 229 ? -3.856 26.744 45.109 1.00 53.28 229 THR A O 1
ATOM 1874 N N . SER A 1 230 ? -2.286 26.472 43.536 1.00 50.22 230 SER A N 1
ATOM 1875 C CA . SER A 1 230 ? -1.561 25.396 44.239 1.00 50.22 230 SER A CA 1
ATOM 1876 C C . SER A 1 230 ? -0.400 25.883 45.129 1.00 50.22 230 SER A C 1
ATOM 1878 O O . SER A 1 230 ? 0.249 25.060 45.771 1.00 50.22 230 SER A O 1
ATOM 1880 N N . GLY A 1 231 ? -0.123 27.192 45.172 1.00 49.16 231 GLY A N 1
ATOM 1881 C CA . GLY A 1 231 ? 0.973 27.795 45.950 1.00 49.16 231 GLY A CA 1
ATOM 1882 C C . GLY A 1 231 ? 0.557 28.494 47.251 1.00 49.16 231 GLY A C 1
ATOM 1883 O O . GLY A 1 231 ? 1.383 29.166 47.860 1.00 49.16 231 GLY A O 1
ATOM 1884 N N . ALA A 1 232 ? -0.707 28.378 47.663 1.00 50.75 232 ALA A N 1
ATOM 1885 C CA . ALA A 1 232 ? -1.226 28.975 48.891 1.00 50.75 232 ALA A CA 1
ATOM 1886 C C . ALA A 1 232 ? -1.950 27.911 49.728 1.00 50.75 232 ALA A C 1
ATOM 1888 O O . ALA A 1 232 ? -3.174 27.830 49.710 1.00 50.75 232 ALA A O 1
ATOM 1889 N N . ASN A 1 233 ? -1.169 27.069 50.403 1.00 42.53 233 ASN A N 1
ATOM 1890 C CA . ASN A 1 233 ? -1.528 26.317 51.607 1.00 42.53 233 ASN A CA 1
ATOM 1891 C C . ASN A 1 233 ? -0.246 25.975 52.365 1.00 42.53 233 ASN A C 1
ATOM 1893 O O . ASN A 1 233 ? 0.736 25.595 51.687 1.00 42.53 233 ASN A O 1
#

InterPro domains:
  IPR028945 Get1 family [PF04420] (6-154)
  IPR029012 Helix hairpin bin domain superfamily [G3DSA:1.10.287.660] (28-106)